Protein AF-A0A803NBK1-F1 (afdb_monomer_lite)

Organism: Chenopodium quinoa (NCBI:txid63459)

pLDDT: mean 71.9, std 19.62, range [30.56, 93.5]

InterPro domains:
  IPR001865 Small ribosomal subunit protein uS2 [PF00318] (142-258)
  IPR001865 Small ribosomal subunit protein uS2 [PR00395] (138-155)
  IPR001865 Small ribosomal subunit protein uS2 [PR00395] (209-226)
  IPR001865 Small ribosomal subunit protein uS2 [PR00395] (226-237)
  IPR001865 Small ribosomal subunit protein uS2 [PR00395] (247-259)
  IPR001865 Small ribosomal subunit protein uS2 [cd01425] (147-259)
  IPR005706 Small ribosomal subunit protein uS2, bacteria/mitochondria/plastid [MF_00291_B] (37-257)
  IPR005706 Small ribosomal subunit protein uS2, bacteria/mitochondria/plastid [TIGR01011] (142-258)
  IPR018130 Small ribosomal subunit protein uS2, conserved site [PS00963] (209-233)
  IPR023591 Small ribosomal subunit protein uS2, flavodoxin-like domain superfamily [SSF52313] (142-258)

Structure (mmCIF, N/CA/C/O backbone):
data_AF-A0A803NBK1-F1
#
_entry.id   AF-A0A803NBK1-F1
#
loop_
_atom_site.group_PDB
_atom_site.id
_atom_site.type_symbol
_atom_site.label_atom_id
_atom_site.label_alt_id
_atom_site.label_comp_id
_atom_site.label_asym_id
_atom_site.label_entity_id
_atom_site.label_seq_id
_atom_site.pdbx_PDB_ins_code
_atom_site.Cartn_x
_atom_site.Cartn_y
_atom_site.Cartn_z
_atom_site.occupancy
_atom_site.B_iso_or_equiv
_atom_site.auth_seq_id
_atom_site.auth_comp_id
_atom_site.auth_asym_id
_atom_site.auth_atom_id
_atom_site.pdbx_PDB_model_num
ATOM 1 N N . MET A 1 1 ? -61.890 46.059 17.667 1.00 69.38 1 MET A N 1
ATOM 2 C CA . MET A 1 1 ? -61.518 44.651 17.382 1.00 69.38 1 MET A CA 1
ATOM 3 C C . MET A 1 1 ? -61.482 44.339 15.887 1.00 69.38 1 MET A C 1
ATOM 5 O O . MET A 1 1 ? -60.445 43.886 15.434 1.00 69.38 1 MET A O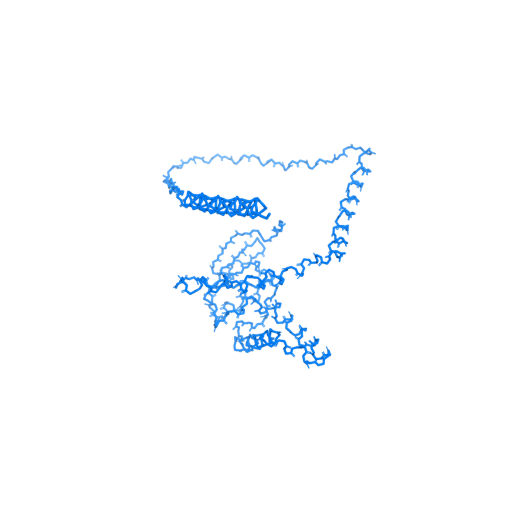 1
ATOM 9 N N . VAL A 1 2 ? -62.529 44.633 15.105 1.00 77.25 2 VAL A N 1
ATOM 10 C CA . VAL A 1 2 ? -62.600 44.296 13.661 1.00 77.25 2 VAL A CA 1
ATOM 11 C C . VAL A 1 2 ? -61.444 44.877 12.827 1.00 77.25 2 VAL A C 1
ATOM 13 O O . VAL A 1 2 ? -60.821 44.152 12.062 1.00 77.25 2 VAL A O 1
ATOM 16 N N . VAL A 1 3 ? -61.087 46.151 13.030 1.00 79.38 3 VAL A N 1
ATOM 17 C CA . VAL A 1 3 ? -59.988 46.811 12.291 1.00 79.38 3 VAL A CA 1
ATOM 18 C C . VAL A 1 3 ? -58.632 46.145 12.550 1.00 79.38 3 VAL A C 1
ATOM 20 O O . VAL A 1 3 ? -57.858 45.942 11.624 1.00 79.38 3 VAL A O 1
ATOM 23 N N . VAL A 1 4 ? -58.362 45.739 13.795 1.00 80.81 4 VAL A N 1
ATOM 24 C CA . VAL A 1 4 ? -57.102 45.072 14.170 1.00 80.81 4 VAL A CA 1
ATOM 25 C C . VAL A 1 4 ? -56.999 43.701 13.503 1.00 80.81 4 VAL A C 1
ATOM 27 O O . VAL A 1 4 ? -55.948 43.359 12.975 1.00 80.81 4 VAL A O 1
ATOM 30 N N . VAL A 1 5 ? -58.100 42.944 13.457 1.00 82.06 5 VAL A N 1
ATOM 31 C CA . VAL A 1 5 ? -58.143 41.639 12.777 1.00 82.06 5 VAL A CA 1
ATOM 32 C C . VAL A 1 5 ? -57.910 41.796 11.273 1.00 82.06 5 VAL A C 1
ATOM 34 O O . VAL A 1 5 ? -57.117 41.053 10.706 1.00 82.06 5 VAL A O 1
ATOM 37 N N . ILE A 1 6 ? -58.525 42.797 10.633 1.00 84.00 6 ILE A N 1
ATOM 38 C CA . ILE A 1 6 ? -58.326 43.072 9.200 1.00 84.00 6 ILE A CA 1
ATOM 39 C C . ILE A 1 6 ? -56.863 43.428 8.906 1.00 84.00 6 ILE A C 1
ATOM 41 O O . ILE A 1 6 ? -56.290 42.902 7.955 1.00 84.00 6 ILE A O 1
ATOM 45 N N . VAL A 1 7 ? -56.238 44.270 9.734 1.00 84.31 7 VAL A N 1
ATOM 46 C CA . VAL A 1 7 ? -54.828 44.658 9.565 1.00 84.31 7 VAL A CA 1
ATOM 47 C C . VAL A 1 7 ? -53.896 43.458 9.743 1.00 84.31 7 VAL A C 1
ATOM 49 O O . VAL A 1 7 ? -53.001 43.261 8.928 1.00 84.31 7 VAL A O 1
ATOM 52 N N . VAL A 1 8 ? -54.123 42.615 10.755 1.00 86.50 8 VAL A N 1
ATOM 53 C CA . VAL A 1 8 ? -53.306 41.411 10.988 1.00 86.50 8 VAL A CA 1
ATOM 54 C C . VAL A 1 8 ? -53.432 40.418 9.830 1.00 86.50 8 VAL A C 1
ATOM 56 O O . VAL A 1 8 ? -52.422 39.889 9.369 1.00 86.50 8 VAL A O 1
ATOM 59 N N . VAL A 1 9 ? -54.646 40.202 9.314 1.00 87.62 9 VAL A N 1
ATOM 60 C CA . VAL A 1 9 ? -54.874 39.330 8.151 1.00 87.62 9 VAL A CA 1
ATOM 61 C C . VAL A 1 9 ? -54.216 39.908 6.897 1.00 87.62 9 VAL A C 1
ATOM 63 O O . VAL A 1 9 ? -53.550 39.173 6.174 1.00 87.62 9 VAL A O 1
ATOM 66 N N . ALA A 1 10 ? -54.323 41.218 6.660 1.00 89.31 10 ALA A N 1
ATOM 67 C CA . ALA A 1 10 ? -53.676 41.870 5.523 1.00 89.31 10 ALA A CA 1
ATOM 68 C C . ALA A 1 10 ? -52.144 41.739 5.579 1.00 89.31 10 ALA A C 1
ATOM 70 O O . ALA A 1 10 ? -51.523 41.379 4.582 1.00 89.31 10 ALA A O 1
ATOM 71 N N . VAL A 1 11 ? -51.534 41.953 6.750 1.00 89.50 11 VAL A N 1
ATOM 72 C CA . VAL A 1 11 ? -50.085 41.775 6.946 1.00 89.50 11 VAL A CA 1
ATOM 73 C C . VAL A 1 11 ? -49.678 40.317 6.729 1.00 89.50 11 VAL A C 1
ATOM 75 O O . VAL A 1 11 ? -48.700 40.060 6.030 1.00 89.50 11 VAL A O 1
ATOM 78 N N . ALA A 1 12 ? -50.441 39.355 7.254 1.00 89.56 12 ALA A N 1
ATOM 79 C CA . ALA A 1 12 ? -50.164 37.934 7.054 1.00 89.56 12 ALA A CA 1
ATOM 80 C C . ALA A 1 12 ? -50.214 37.539 5.568 1.00 89.56 12 ALA A C 1
ATOM 82 O O . ALA A 1 12 ? -49.322 36.843 5.089 1.00 89.56 12 ALA A O 1
ATOM 83 N N . VAL A 1 13 ? -51.204 38.033 4.817 1.00 90.44 13 VAL A N 1
ATOM 84 C CA . VAL A 1 13 ? -51.312 37.789 3.370 1.00 90.44 13 VAL A CA 1
ATOM 85 C C . VAL A 1 13 ? -50.117 38.383 2.621 1.00 90.44 13 VAL A C 1
ATOM 87 O O . VAL A 1 13 ? -49.530 37.699 1.787 1.00 90.44 13 VAL A O 1
ATOM 90 N N . VAL A 1 14 ? -49.699 39.610 2.948 1.00 90.75 14 VAL A N 1
ATOM 91 C CA . VAL A 1 14 ? -48.525 40.247 2.323 1.00 90.75 14 VAL A CA 1
ATOM 92 C C . VAL A 1 14 ? -47.246 39.451 2.593 1.00 90.75 14 VAL A C 1
ATOM 94 O O . VAL A 1 14 ? -46.458 39.235 1.674 1.00 90.75 14 VAL A O 1
ATOM 97 N N . VAL A 1 15 ? -47.053 38.961 3.821 1.00 90.31 15 VAL A N 1
ATOM 98 C CA . VAL A 1 15 ? -45.889 38.136 4.181 1.00 90.31 15 VAL A CA 1
ATOM 99 C C . VAL A 1 15 ? -45.899 36.810 3.421 1.00 90.31 15 VAL A C 1
ATOM 101 O O . VAL A 1 15 ? -44.874 36.422 2.865 1.00 90.31 15 VAL A O 1
ATOM 104 N N . VAL A 1 16 ? -47.047 36.132 3.336 1.00 91.06 16 VAL A N 1
ATOM 105 C CA . VAL A 1 16 ? -47.169 34.869 2.590 1.00 91.06 16 VAL A CA 1
ATOM 106 C C . VAL A 1 16 ? -46.875 35.082 1.105 1.00 91.06 16 VAL A C 1
ATOM 108 O O . VAL A 1 16 ? -46.100 34.323 0.526 1.00 91.06 16 VAL A O 1
ATOM 111 N N . VAL A 1 17 ? -47.420 36.138 0.496 1.00 91.31 17 VAL A N 1
ATOM 112 C CA . VAL A 1 17 ? -47.148 36.475 -0.910 1.00 91.31 17 VAL A CA 1
ATOM 113 C C . VAL A 1 17 ? -45.662 36.773 -1.121 1.00 91.31 17 VAL A C 1
ATOM 115 O O . VAL A 1 17 ? -45.070 36.247 -2.060 1.00 91.31 17 VAL A O 1
ATOM 118 N N . ALA A 1 18 ? -45.029 37.542 -0.231 1.00 90.50 18 ALA A N 1
ATOM 119 C CA . ALA A 1 18 ? -43.599 37.833 -0.316 1.00 90.50 18 ALA A CA 1
ATOM 120 C C . ALA A 1 18 ? -42.742 36.559 -0.235 1.00 90.50 18 ALA A C 1
ATOM 122 O O . ALA A 1 18 ? -41.830 36.382 -1.040 1.00 90.50 18 ALA A O 1
ATOM 123 N N . VAL A 1 19 ? -43.061 35.637 0.680 1.00 90.44 19 VAL A N 1
ATOM 124 C CA . VAL A 1 19 ? -42.349 34.355 0.812 1.00 90.44 19 VAL A CA 1
ATOM 125 C C . VAL A 1 19 ? -42.507 33.506 -0.450 1.00 90.44 19 VAL A C 1
ATOM 127 O O . VAL A 1 19 ? -41.518 32.977 -0.952 1.00 90.44 19 VAL A O 1
ATOM 130 N N . VAL A 1 20 ? -43.718 33.412 -1.007 1.00 90.06 20 VAL A N 1
ATOM 131 C CA . VAL A 1 20 ? -43.971 32.655 -2.245 1.00 90.06 20 VAL A CA 1
ATOM 132 C C . VAL A 1 20 ? -43.186 33.240 -3.422 1.00 90.06 20 VAL A C 1
ATOM 134 O O . VAL A 1 20 ? -42.576 32.488 -4.182 1.00 90.06 20 VAL A O 1
ATOM 137 N N . VAL A 1 21 ? -43.137 34.570 -3.548 1.00 92.12 21 VAL A N 1
ATOM 138 C CA . VAL A 1 21 ? -42.356 35.247 -4.595 1.00 92.12 21 VAL A CA 1
ATOM 139 C C . VAL A 1 21 ? -40.860 34.978 -4.425 1.00 92.12 21 VAL A C 1
ATOM 141 O O . VAL A 1 21 ? -40.196 34.634 -5.399 1.00 92.12 21 VAL A O 1
ATOM 144 N N . VAL A 1 22 ? -40.324 35.064 -3.204 1.00 91.38 22 VAL A N 1
ATOM 145 C CA . VAL A 1 22 ? -38.903 34.780 -2.937 1.00 91.38 22 VAL A CA 1
ATOM 146 C C . VAL A 1 22 ? -38.557 33.332 -3.284 1.00 91.38 22 VAL A C 1
ATOM 148 O O . VAL A 1 22 ? -37.561 33.091 -3.963 1.00 91.38 22 VAL A O 1
ATOM 151 N N . VAL A 1 23 ? -39.392 32.368 -2.889 1.00 89.56 23 VAL A N 1
ATOM 152 C CA . VAL A 1 23 ? -39.180 30.948 -3.210 1.00 89.56 23 VAL A CA 1
ATOM 153 C C . VAL A 1 23 ? -39.217 30.712 -4.723 1.00 89.56 23 VAL A C 1
ATOM 155 O O . VAL A 1 23 ? -38.358 30.003 -5.248 1.00 89.56 23 VAL A O 1
ATOM 158 N N . ALA A 1 24 ? -40.153 31.342 -5.440 1.00 90.56 24 ALA A N 1
ATOM 159 C CA . ALA A 1 24 ? -40.235 31.244 -6.895 1.00 90.56 24 ALA A CA 1
ATOM 160 C C . ALA A 1 24 ? -38.993 31.833 -7.587 1.00 90.56 24 ALA A C 1
ATOM 162 O O . ALA A 1 24 ? -38.439 31.207 -8.489 1.00 90.56 24 ALA A O 1
ATOM 163 N N . VAL A 1 25 ? -38.508 32.995 -7.137 1.00 91.38 25 VAL A N 1
ATOM 164 C CA . VAL A 1 25 ? -37.291 33.624 -7.676 1.00 91.38 25 VAL A CA 1
ATOM 165 C C . VAL A 1 25 ? -36.065 32.744 -7.428 1.00 91.38 25 VAL A C 1
ATOM 167 O O . VAL A 1 25 ? -35.288 32.517 -8.352 1.00 91.38 25 VAL A O 1
ATOM 170 N N . VAL A 1 26 ? -35.911 32.190 -6.222 1.00 89.50 26 VAL A N 1
ATOM 171 C CA . VAL A 1 26 ? -34.803 31.275 -5.901 1.00 89.50 26 VAL A CA 1
ATOM 172 C C . VAL A 1 26 ? -34.856 30.025 -6.781 1.00 89.50 26 VAL A C 1
ATOM 174 O O . VAL A 1 26 ? -33.830 29.631 -7.332 1.00 89.50 26 VAL A O 1
ATOM 177 N N . ALA A 1 27 ? -36.037 29.434 -6.983 1.00 88.12 27 ALA A N 1
ATOM 178 C CA . ALA A 1 27 ? -36.199 28.277 -7.861 1.00 88.12 27 ALA A CA 1
ATOM 179 C C . ALA A 1 27 ? -35.802 28.593 -9.315 1.00 88.12 27 ALA A C 1
ATOM 181 O O . ALA A 1 27 ? -35.071 27.818 -9.931 1.00 88.12 27 ALA A O 1
ATOM 182 N N . ILE A 1 28 ? -36.212 29.752 -9.844 1.00 89.25 28 ILE A N 1
ATOM 183 C CA . ILE A 1 28 ? -35.839 30.197 -11.195 1.00 89.25 28 ILE A CA 1
ATOM 184 C C . ILE A 1 28 ? -34.321 30.386 -11.304 1.00 89.25 28 ILE A C 1
ATOM 186 O O . ILE A 1 28 ? -33.715 29.892 -12.252 1.00 89.25 28 ILE A O 1
ATOM 190 N N . VAL A 1 29 ? -33.689 31.042 -10.326 1.00 88.06 29 VAL A N 1
ATOM 191 C CA . VAL A 1 29 ? -32.231 31.253 -10.316 1.00 88.06 29 VAL A CA 1
ATOM 192 C C . VAL A 1 29 ? -31.483 29.918 -10.303 1.00 88.06 29 VAL A C 1
ATOM 194 O O . VAL A 1 29 ? -30.544 29.743 -11.076 1.00 88.06 29 VAL A O 1
ATOM 197 N N . VAL A 1 30 ? -31.921 28.950 -9.493 1.00 87.88 30 VAL A N 1
ATOM 198 C CA . VAL A 1 30 ? -31.308 27.612 -9.441 1.00 87.88 30 VAL A CA 1
ATOM 199 C C . VAL A 1 30 ? -31.418 26.895 -10.789 1.00 87.88 30 VAL A C 1
ATOM 201 O O . VAL A 1 30 ? -30.430 26.327 -11.253 1.00 87.88 30 VAL A O 1
ATOM 204 N N . VAL A 1 31 ? -32.579 26.957 -11.452 1.00 87.75 31 VAL A N 1
ATOM 205 C CA . VAL A 1 31 ? -32.783 26.348 -12.779 1.00 87.75 31 VAL A CA 1
ATOM 206 C C . VAL A 1 31 ? -31.899 27.008 -13.841 1.00 87.75 31 VAL A C 1
ATOM 208 O O . VAL A 1 31 ? -31.275 26.306 -14.636 1.00 87.75 31 VAL A O 1
ATOM 211 N N . VAL A 1 32 ? -31.792 28.340 -13.838 1.00 86.56 32 VAL A N 1
ATOM 212 C CA . VAL A 1 32 ? -30.952 29.084 -14.792 1.00 86.56 32 VAL A CA 1
ATOM 213 C C . VAL A 1 32 ? -29.467 28.768 -14.591 1.00 86.56 32 VAL A C 1
ATOM 215 O O . VAL A 1 32 ? -28.756 28.528 -15.566 1.00 86.56 32 VAL A O 1
ATOM 218 N N . VAL A 1 33 ? -28.998 28.705 -13.341 1.00 86.75 33 VAL A N 1
ATOM 219 C CA . VAL A 1 33 ? -27.605 28.348 -13.025 1.00 86.75 33 VAL A CA 1
ATOM 220 C C . VAL A 1 33 ? -27.310 26.903 -13.429 1.00 86.75 33 VAL A C 1
ATOM 222 O O . VAL A 1 33 ? -26.285 26.648 -14.058 1.00 86.75 33 VAL A O 1
ATOM 225 N N . ALA A 1 34 ? -28.217 25.964 -13.146 1.00 85.12 34 ALA A N 1
ATOM 226 C CA . ALA A 1 34 ? -28.065 24.572 -13.564 1.00 85.12 34 ALA A CA 1
ATOM 227 C C . ALA A 1 34 ? -27.984 24.441 -15.095 1.00 85.12 34 ALA A C 1
ATOM 229 O O . ALA A 1 34 ? -27.097 23.757 -15.605 1.00 85.12 34 ALA A O 1
ATOM 230 N N . ALA A 1 35 ? -28.846 25.146 -15.835 1.00 82.56 35 ALA A N 1
ATOM 231 C CA . ALA A 1 35 ? -28.812 25.159 -17.295 1.00 82.56 35 ALA A CA 1
ATOM 232 C C . ALA A 1 35 ? -27.497 25.746 -17.843 1.00 82.56 35 ALA A C 1
ATOM 234 O O . ALA A 1 35 ? -26.902 25.166 -18.751 1.00 82.56 35 ALA A O 1
ATOM 235 N N . ALA A 1 36 ? -26.996 26.844 -17.267 1.00 80.94 36 ALA A N 1
ATOM 236 C CA . ALA A 1 36 ? -25.726 27.450 -17.675 1.00 80.94 36 ALA A CA 1
ATOM 237 C C . ALA A 1 36 ? -24.525 26.516 -17.440 1.00 80.94 36 ALA A C 1
ATOM 239 O O . ALA A 1 36 ? -23.652 26.396 -18.303 1.00 80.94 36 ALA A O 1
ATOM 240 N N . VAL A 1 37 ? -24.500 25.803 -16.308 1.00 79.12 37 VAL A N 1
ATOM 241 C CA . VAL A 1 37 ? -23.455 24.810 -16.011 1.00 79.12 37 VAL A CA 1
ATOM 242 C C . VAL A 1 37 ? -23.487 23.673 -17.034 1.00 79.12 37 VAL A C 1
ATOM 244 O O . VAL A 1 37 ? -22.440 23.315 -17.570 1.00 79.12 37 VAL A O 1
ATOM 247 N N . VAL A 1 38 ? -24.673 23.160 -17.379 1.00 75.56 38 VAL A N 1
ATOM 248 C CA . VAL A 1 38 ? -24.824 22.099 -18.391 1.00 75.56 38 VAL A CA 1
ATOM 249 C C . VAL A 1 38 ? -24.323 22.559 -19.764 1.00 75.56 38 VAL A C 1
ATOM 251 O O . VAL A 1 38 ? -23.553 21.842 -20.397 1.00 75.56 38 VAL A O 1
ATOM 254 N N . VAL A 1 39 ? -24.685 23.768 -20.206 1.00 68.19 39 VAL A N 1
ATOM 255 C CA . VAL A 1 39 ? -24.218 24.327 -21.491 1.00 68.19 39 VAL A CA 1
ATOM 256 C C . VAL A 1 39 ? -22.692 24.465 -21.520 1.00 68.19 39 VAL A C 1
ATOM 258 O O . VAL A 1 39 ? -22.059 24.123 -22.519 1.00 68.19 39 VAL A O 1
ATOM 261 N N . THR A 1 40 ? -22.087 24.906 -20.416 1.00 54.28 40 THR A N 1
ATOM 262 C CA . THR A 1 40 ? -20.630 25.090 -20.323 1.00 54.28 40 THR A CA 1
ATOM 263 C C . THR A 1 40 ? -19.890 23.748 -20.365 1.00 54.28 40 THR A C 1
ATOM 265 O O . THR A 1 40 ? -18.895 23.614 -21.072 1.00 54.28 40 THR A O 1
ATOM 268 N N . VAL A 1 41 ? -20.402 22.725 -19.673 1.00 60.41 41 VAL A N 1
ATOM 269 C CA . VAL A 1 41 ? -19.820 21.371 -19.672 1.00 60.41 41 VAL A CA 1
ATOM 270 C C . VAL A 1 41 ? -19.928 20.709 -21.051 1.00 60.41 41 VAL A C 1
ATOM 272 O O . VAL A 1 41 ? -18.970 20.085 -21.503 1.00 60.41 41 VAL A O 1
ATOM 275 N N . VAL A 1 42 ? -21.052 20.886 -21.757 1.00 57.72 42 VAL A N 1
ATOM 276 C CA . VAL A 1 42 ? -21.230 20.354 -23.121 1.00 57.72 42 VAL A CA 1
ATOM 277 C C . VAL A 1 42 ? -20.289 21.042 -24.117 1.00 57.72 42 VAL A C 1
ATOM 279 O O . VAL A 1 42 ? -19.693 20.362 -24.949 1.00 57.72 42 VAL A O 1
ATOM 282 N N . ALA A 1 43 ? -20.084 22.359 -24.011 1.00 52.19 43 ALA A N 1
ATOM 283 C CA . ALA A 1 43 ? -19.163 23.088 -24.887 1.00 52.19 43 ALA A CA 1
ATOM 284 C C . ALA A 1 43 ? -17.694 22.654 -24.712 1.00 52.19 43 ALA A C 1
ATOM 286 O O . ALA A 1 43 ? -16.958 22.590 -25.693 1.00 52.19 43 ALA A O 1
ATOM 287 N N . VAL A 1 44 ? -17.272 22.300 -23.491 1.00 55.69 44 VAL A N 1
ATOM 288 C CA . VAL A 1 44 ? -15.919 21.769 -23.229 1.00 55.69 44 VAL A CA 1
ATOM 289 C C . VAL A 1 44 ? -15.717 20.389 -23.869 1.00 55.69 44 VAL A C 1
ATOM 291 O O . VAL A 1 44 ? -14.615 20.076 -24.315 1.00 55.69 44 VAL A O 1
ATOM 294 N N . PHE A 1 45 ? -16.772 19.575 -23.965 1.00 50.56 45 PHE A N 1
ATOM 295 C CA . PHE A 1 45 ? -16.687 18.219 -24.515 1.00 50.56 45 PHE A CA 1
ATOM 296 C C . PHE A 1 45 ? -16.685 18.166 -26.051 1.00 50.56 45 PHE A C 1
ATOM 298 O O . PHE A 1 45 ? -16.205 17.194 -26.629 1.00 50.56 45 PHE A O 1
ATOM 305 N N . VAL A 1 46 ? -17.177 19.210 -26.725 1.00 48.62 46 VAL A N 1
ATOM 306 C CA . VAL A 1 46 ? -17.178 19.314 -28.195 1.00 48.62 46 VAL A CA 1
ATOM 307 C C . VAL A 1 46 ? -16.011 20.197 -28.656 1.00 48.62 46 VAL A C 1
ATOM 309 O O . VAL A 1 46 ? -16.196 21.242 -29.274 1.00 48.62 46 VAL A O 1
ATOM 312 N N . SER A 1 47 ? -14.779 19.784 -28.350 1.00 50.75 47 SER A N 1
ATOM 313 C CA . SER A 1 47 ? -13.600 20.279 -29.077 1.00 50.75 47 SER A CA 1
ATOM 314 C C . SER A 1 47 ? -13.463 19.520 -30.405 1.00 50.75 47 SER A C 1
ATOM 316 O O . SER A 1 47 ? -13.591 18.294 -30.409 1.00 50.75 47 SER A O 1
ATOM 318 N N . PRO A 1 48 ? -13.234 20.201 -31.544 1.00 57.50 48 PRO A N 1
ATOM 319 C CA . PRO A 1 48 ? -13.131 19.536 -32.840 1.00 57.50 48 PRO A CA 1
ATOM 320 C C . PRO A 1 48 ? -11.890 18.628 -32.912 1.00 57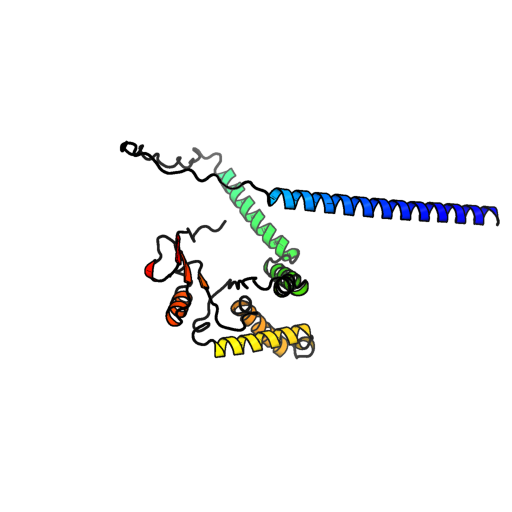.50 48 PRO A C 1
ATOM 322 O O . PRO A 1 48 ? -10.886 18.903 -32.250 1.00 57.50 48 PRO A O 1
ATOM 325 N N . PRO A 1 49 ? -11.932 17.547 -33.715 1.00 48.94 49 PRO A N 1
ATOM 326 C CA . PRO A 1 49 ? -10.835 16.592 -33.797 1.00 48.94 49 PRO A CA 1
ATOM 327 C C . PRO A 1 49 ? -9.572 17.251 -34.362 1.00 48.94 49 PRO A C 1
ATOM 329 O O . PRO A 1 49 ? -9.624 18.000 -35.340 1.00 48.94 49 PRO A O 1
ATOM 332 N N . ALA A 1 50 ? -8.431 16.943 -33.745 1.00 49.94 50 ALA A N 1
ATOM 333 C CA . ALA A 1 50 ? -7.119 17.380 -34.198 1.00 49.94 50 ALA A CA 1
ATOM 334 C C . ALA A 1 50 ? -6.875 16.952 -35.657 1.00 49.94 50 ALA A C 1
ATOM 336 O O . ALA A 1 50 ? -7.015 15.780 -36.012 1.00 49.94 50 ALA A O 1
ATOM 337 N N . VAL A 1 51 ? -6.502 17.913 -36.504 1.00 40.81 51 VAL A N 1
ATOM 338 C CA . VAL A 1 51 ? -6.111 17.668 -37.895 1.00 40.81 51 VAL A CA 1
ATOM 339 C C . VAL A 1 51 ? -4.753 16.966 -37.906 1.00 40.81 51 VAL A C 1
ATOM 341 O O . VAL A 1 51 ? -3.746 17.528 -37.481 1.00 40.81 51 VAL A O 1
ATOM 344 N N . ILE A 1 52 ? -4.738 15.733 -38.406 1.00 46.44 52 ILE A N 1
ATOM 345 C CA . ILE A 1 52 ? -3.536 14.938 -38.671 1.00 46.44 52 ILE A CA 1
ATOM 346 C C . ILE A 1 52 ? -2.836 15.533 -39.900 1.00 46.44 52 ILE A C 1
ATOM 348 O O . ILE A 1 52 ? -3.360 15.458 -41.012 1.00 46.44 52 ILE A O 1
ATOM 352 N N . SER A 1 53 ? -1.653 16.120 -39.722 1.00 40.00 53 SER A N 1
ATOM 353 C CA . SER A 1 53 ? -0.775 16.489 -40.835 1.00 40.00 53 SER A CA 1
ATOM 354 C C . SER A 1 53 ? 0.007 15.263 -41.328 1.00 40.00 53 SER A C 1
ATOM 356 O O . SER A 1 53 ? 0.648 14.548 -40.561 1.00 40.00 53 SER A O 1
ATOM 358 N N . GLN A 1 54 ? -0.090 15.001 -42.634 1.00 35.66 54 GLN A N 1
ATOM 359 C CA . GLN A 1 54 ? 0.628 13.943 -43.354 1.00 35.66 54 GLN A CA 1
ATOM 360 C C . GLN A 1 54 ? 2.142 14.229 -43.481 1.00 35.66 54 GLN A C 1
ATOM 362 O O . GLN A 1 54 ? 2.556 15.384 -43.355 1.00 35.66 54 GLN A O 1
ATOM 367 N N . PRO A 1 55 ? 2.974 13.199 -43.756 1.00 47.09 55 PRO A N 1
ATOM 368 C CA . PRO A 1 55 ? 4.423 13.343 -43.905 1.00 47.09 55 PRO A CA 1
ATOM 369 C C . PRO A 1 55 ? 4.798 13.963 -45.265 1.00 47.09 55 PRO A C 1
ATOM 371 O O . PRO A 1 55 ? 3.934 14.139 -46.113 1.00 47.09 55 PRO A O 1
ATOM 374 N N . HIS A 1 56 ? 6.101 14.225 -45.459 1.00 32.66 56 HIS A N 1
ATOM 375 C CA . HIS A 1 56 ? 6.831 14.781 -46.627 1.00 32.66 56 HIS A CA 1
ATOM 376 C C . HIS A 1 56 ? 7.330 16.217 -46.353 1.00 32.66 56 HIS A C 1
ATOM 378 O O . HIS A 1 56 ? 6.559 17.080 -45.968 1.00 32.66 56 HIS A O 1
ATOM 384 N N . LYS A 1 57 ? 8.612 16.575 -46.508 1.00 30.56 57 LYS A N 1
ATOM 385 C CA . LYS A 1 57 ? 9.658 16.163 -47.463 1.00 30.56 57 LYS A CA 1
ATOM 386 C C . LYS A 1 57 ? 11.040 16.434 -46.833 1.00 30.56 57 LYS A C 1
ATOM 388 O O . LYS A 1 57 ? 11.170 17.376 -46.060 1.00 30.56 57 LYS A O 1
ATOM 393 N N . ASN A 1 58 ? 12.061 15.654 -47.200 1.00 43.12 58 ASN A N 1
ATOM 394 C CA . ASN A 1 58 ? 13.460 15.876 -46.805 1.00 43.12 58 ASN A CA 1
ATOM 395 C C . ASN A 1 58 ? 13.906 17.321 -47.097 1.00 43.12 58 ASN A C 1
ATOM 397 O O . ASN A 1 58 ? 13.926 17.736 -48.257 1.00 43.12 58 ASN A O 1
ATOM 401 N N . ILE A 1 59 ? 14.291 18.053 -46.050 1.00 36.91 59 ILE A N 1
ATOM 402 C CA . ILE A 1 59 ? 14.974 19.347 -46.129 1.00 36.91 59 ILE A CA 1
ATOM 403 C C . ILE A 1 59 ? 16.412 19.118 -45.659 1.00 36.91 59 ILE A C 1
ATOM 405 O O . ILE A 1 59 ? 16.646 18.440 -44.660 1.00 36.91 59 ILE A O 1
ATOM 409 N N . ALA A 1 60 ? 17.361 19.633 -46.437 1.00 40.81 60 ALA A N 1
ATOM 410 C CA . ALA A 1 60 ? 18.793 19.501 -46.224 1.00 40.81 60 ALA A CA 1
ATOM 411 C C . ALA A 1 60 ? 19.224 19.911 -44.804 1.00 40.81 60 ALA A C 1
ATOM 413 O O . ALA A 1 60 ? 18.707 20.869 -44.229 1.00 40.81 60 ALA A O 1
ATOM 414 N N . VAL A 1 61 ? 20.201 19.174 -44.272 1.00 43.53 61 VAL A N 1
ATOM 415 C CA . VAL A 1 61 ? 20.857 19.417 -42.985 1.00 43.53 61 VAL A CA 1
ATOM 416 C C . VAL A 1 61 ? 21.526 20.793 -43.012 1.00 43.53 61 VAL A C 1
ATOM 418 O O . VAL A 1 61 ? 22.589 20.955 -43.606 1.00 43.53 61 VAL A O 1
ATOM 421 N N . ASN A 1 62 ? 20.909 21.772 -42.354 1.00 43.50 62 ASN A N 1
ATOM 422 C CA . ASN A 1 62 ? 21.594 22.983 -41.919 1.00 43.50 62 ASN A CA 1
ATOM 423 C C . ASN A 1 62 ? 22.118 22.749 -40.499 1.00 43.50 62 ASN A C 1
ATOM 425 O O . ASN A 1 62 ? 21.424 22.183 -39.654 1.00 43.50 62 ASN A O 1
ATOM 429 N N . SER A 1 63 ? 23.364 23.151 -40.268 1.00 48.28 63 SER A N 1
ATOM 430 C CA . SER A 1 63 ? 24.069 23.061 -38.991 1.00 48.28 63 SER A CA 1
ATOM 431 C C . SER A 1 63 ? 23.256 23.653 -37.827 1.00 48.28 63 SER A C 1
ATOM 433 O O . SER A 1 63 ? 22.523 24.627 -38.021 1.00 48.28 63 SER A O 1
ATOM 435 N N . PRO A 1 64 ? 23.378 23.089 -36.609 1.00 43.97 64 PRO A N 1
ATOM 436 C CA . PRO A 1 64 ? 22.634 23.568 -35.450 1.00 43.97 64 PRO A CA 1
ATOM 437 C C . PRO A 1 64 ? 23.014 25.023 -35.126 1.00 43.97 64 PRO A C 1
ATOM 439 O O . PRO A 1 64 ? 24.200 25.366 -35.190 1.00 43.97 64 PRO A O 1
ATOM 442 N N . PRO A 1 65 ? 22.049 25.892 -34.772 1.00 48.94 65 PRO A N 1
ATOM 443 C CA . PRO A 1 65 ? 22.371 27.232 -34.308 1.00 48.94 65 PRO A CA 1
ATOM 444 C C . PRO A 1 65 ? 23.163 27.157 -32.989 1.00 48.94 65 PRO A C 1
ATOM 446 O O . PRO A 1 65 ? 22.931 26.252 -32.181 1.00 48.94 65 PRO A O 1
ATOM 449 N N . PRO A 1 66 ? 24.109 28.083 -32.757 1.00 54.88 66 PRO A N 1
ATOM 450 C CA . PRO A 1 66 ? 24.959 28.063 -31.575 1.00 54.88 66 PRO A CA 1
ATOM 451 C C . PRO A 1 66 ? 24.138 28.197 -30.287 1.00 54.88 66 PRO A C 1
ATOM 453 O O . PRO A 1 66 ? 23.232 29.026 -30.186 1.00 54.88 66 PRO A O 1
ATOM 456 N N . VAL A 1 67 ? 24.498 27.374 -29.301 1.00 52.00 67 VAL A N 1
ATOM 457 C CA . VAL A 1 67 ? 23.941 27.362 -27.944 1.00 52.00 67 VAL A CA 1
ATOM 458 C C . VAL A 1 67 ? 24.128 28.741 -27.312 1.00 52.00 67 VAL A C 1
ATOM 460 O O . VAL A 1 67 ? 25.257 29.200 -27.139 1.00 52.00 67 VAL A O 1
ATOM 463 N N . GLN A 1 68 ? 23.028 29.407 -26.960 1.00 50.16 68 GLN A N 1
ATOM 464 C CA . GLN A 1 68 ? 23.096 30.593 -26.111 1.00 50.16 68 GLN A CA 1
ATOM 465 C C . GLN A 1 68 ? 23.303 30.151 -24.656 1.00 50.16 68 GLN A C 1
ATOM 467 O O . GLN A 1 68 ? 22.607 29.238 -24.202 1.00 50.16 68 GLN A O 1
ATOM 472 N N . PRO A 1 69 ? 24.236 30.766 -23.909 1.00 46.50 69 PRO A N 1
ATOM 473 C CA . PRO A 1 69 ? 24.346 30.514 -22.482 1.00 46.50 69 PRO A CA 1
ATOM 474 C C . PRO A 1 69 ? 23.073 30.995 -21.765 1.00 46.50 69 PRO A C 1
ATOM 476 O O . PRO A 1 69 ? 22.442 31.957 -22.215 1.00 46.50 69 PRO A O 1
ATOM 479 N N . PRO A 1 70 ? 22.687 30.346 -20.652 1.00 42.22 70 PRO A N 1
ATOM 480 C CA . PRO A 1 70 ? 21.547 30.779 -19.854 1.00 42.22 70 PRO A CA 1
ATOM 481 C C . PRO A 1 70 ? 21.725 32.247 -19.433 1.00 42.22 70 PRO A C 1
ATOM 483 O O . PRO A 1 70 ? 22.861 32.679 -19.203 1.00 42.22 70 PRO A O 1
ATOM 486 N N . PRO A 1 71 ? 20.633 33.028 -19.328 1.00 41.41 71 PRO A N 1
ATOM 487 C CA . PRO A 1 71 ? 20.718 34.421 -18.917 1.00 41.41 71 PRO A CA 1
ATOM 488 C C . PRO A 1 71 ? 21.456 34.511 -17.580 1.00 41.41 71 PRO A C 1
ATOM 490 O O . PRO A 1 71 ? 21.150 33.775 -16.638 1.00 41.41 71 PRO A O 1
ATOM 493 N N . ALA A 1 72 ? 22.458 35.390 -17.519 1.00 46.97 72 ALA A N 1
ATOM 494 C CA . ALA A 1 72 ? 23.243 35.609 -16.317 1.00 46.97 72 ALA A CA 1
ATOM 495 C C . ALA A 1 72 ? 22.300 35.910 -15.144 1.00 46.97 72 ALA A C 1
ATOM 497 O O . ALA A 1 72 ? 21.466 36.817 -15.223 1.00 46.97 72 ALA A O 1
ATOM 498 N N . LYS A 1 73 ? 22.435 35.144 -14.055 1.00 43.31 73 LYS A N 1
ATOM 499 C CA . LYS A 1 73 ? 21.850 35.517 -12.767 1.00 43.31 73 LYS A CA 1
ATOM 500 C C . LYS A 1 73 ? 22.315 36.935 -12.457 1.00 43.31 73 LYS A C 1
ATOM 502 O O . LYS A 1 73 ? 23.510 37.218 -12.470 1.00 43.31 73 LYS A O 1
ATOM 507 N N . PHE A 1 74 ? 21.356 37.821 -12.234 1.00 38.22 74 PHE A N 1
ATOM 508 C CA . PHE A 1 74 ? 21.625 39.202 -11.882 1.00 38.22 74 PHE A CA 1
ATOM 509 C C . PHE A 1 74 ? 22.260 39.215 -10.486 1.00 38.22 74 PHE A C 1
ATOM 511 O O . PHE A 1 74 ? 21.561 39.039 -9.491 1.00 38.22 74 PHE A O 1
ATOM 518 N N . GLU A 1 75 ? 23.581 39.368 -10.398 1.00 43.97 75 GLU A N 1
ATOM 519 C CA . GLU A 1 75 ? 24.228 39.719 -9.135 1.00 43.97 75 GLU A CA 1
ATOM 520 C C . GLU A 1 75 ? 24.003 41.219 -8.899 1.00 43.97 75 GLU A C 1
ATOM 522 O O . GLU A 1 75 ? 24.448 42.039 -9.711 1.00 43.97 75 GLU A O 1
ATOM 527 N N . PRO A 1 76 ? 23.271 41.622 -7.844 1.00 41.44 76 PRO A N 1
ATOM 528 C CA . PRO A 1 76 ? 23.060 43.031 -7.574 1.00 41.44 76 PRO A CA 1
ATOM 529 C C . PRO A 1 76 ? 24.391 43.662 -7.164 1.00 41.44 76 PRO A C 1
ATOM 531 O O . PRO A 1 76 ? 24.932 43.403 -6.091 1.00 41.44 76 PRO A O 1
ATOM 534 N N . ALA A 1 77 ? 24.909 44.521 -8.035 1.00 41.59 77 ALA A N 1
ATOM 535 C CA . ALA A 1 77 ? 26.044 45.370 -7.736 1.00 41.59 77 ALA A CA 1
ATOM 536 C C . ALA A 1 77 ? 25.722 46.313 -6.557 1.00 41.59 77 ALA A C 1
AT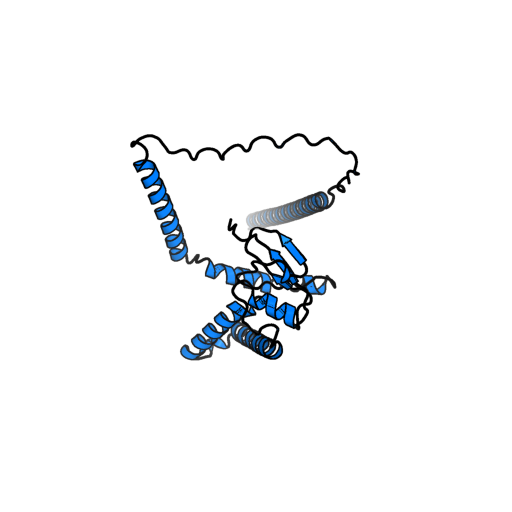OM 538 O O . ALA A 1 77 ? 24.825 47.152 -6.645 1.00 41.59 77 ALA A O 1
ATOM 539 N N . GLY A 1 78 ? 26.515 46.210 -5.487 1.00 44.97 78 GLY A N 1
ATOM 540 C CA . GLY A 1 78 ? 26.737 47.273 -4.504 1.00 44.97 78 GLY A CA 1
ATOM 541 C C . GLY A 1 78 ? 25.784 47.315 -3.304 1.00 44.97 78 GLY A C 1
ATOM 542 O O . GLY A 1 78 ? 24.652 47.777 -3.420 1.00 44.97 78 GLY A O 1
ATOM 543 N N . ASP A 1 79 ? 26.311 46.888 -2.150 1.00 55.56 79 ASP A N 1
ATOM 544 C CA . ASP A 1 79 ? 26.208 47.325 -0.733 1.00 55.56 79 ASP A CA 1
ATOM 545 C C . ASP A 1 79 ? 25.089 48.246 -0.185 1.00 55.56 79 ASP A C 1
ATOM 547 O O . ASP A 1 79 ? 25.111 48.598 0.991 1.00 55.56 79 ASP A O 1
ATOM 551 N N . ARG A 1 80 ? 24.056 48.621 -0.942 1.00 54.78 80 ARG A N 1
ATOM 552 C CA . ARG A 1 80 ? 22.921 49.430 -0.448 1.00 54.78 80 ARG A CA 1
ATOM 553 C C . ARG A 1 80 ? 21.606 48.664 -0.343 1.00 54.78 80 ARG A C 1
ATOM 555 O O . ARG A 1 80 ? 20.684 49.138 0.309 1.00 54.78 80 ARG A O 1
ATOM 562 N N . PHE A 1 81 ? 21.524 47.480 -0.949 1.00 45.31 81 PHE A N 1
ATOM 563 C CA . PHE A 1 81 ? 20.298 46.674 -1.001 1.00 45.31 81 PHE A CA 1
ATOM 564 C C . PHE A 1 81 ? 20.442 45.269 -0.396 1.00 45.31 81 PHE A C 1
ATOM 566 O O . PHE A 1 81 ? 19.449 44.555 -0.294 1.00 45.31 81 PHE A O 1
ATOM 573 N N . ALA A 1 82 ? 21.634 44.880 0.071 1.00 55.97 82 ALA A N 1
ATOM 574 C CA . ALA A 1 82 ? 21.845 43.609 0.773 1.00 55.97 82 ALA A CA 1
ATOM 575 C C . ALA A 1 82 ? 21.033 43.540 2.078 1.00 55.97 82 ALA A C 1
ATOM 577 O O . ALA A 1 82 ? 20.352 42.552 2.332 1.00 55.97 82 ALA A O 1
ATOM 578 N N . PHE A 1 83 ? 20.998 44.641 2.835 1.00 61.03 83 PHE A N 1
ATOM 579 C CA . PHE A 1 83 ? 20.150 44.783 4.022 1.00 61.03 83 PHE A CA 1
ATOM 580 C C . PHE A 1 83 ? 18.655 44.638 3.697 1.00 61.03 83 PHE A C 1
ATOM 582 O O . PHE A 1 83 ? 17.902 44.062 4.475 1.00 61.03 83 PHE A O 1
ATOM 589 N N . PHE A 1 84 ? 18.220 45.123 2.531 1.00 55.56 84 PHE A N 1
ATOM 590 C CA . PHE A 1 84 ? 16.828 45.021 2.095 1.00 55.56 84 PHE A CA 1
ATOM 591 C C . PHE A 1 84 ? 16.455 43.583 1.713 1.00 55.56 84 PHE A C 1
ATOM 593 O O . PHE A 1 84 ? 15.402 43.103 2.120 1.00 55.56 84 PHE A O 1
ATOM 600 N N . TRP A 1 85 ? 17.334 42.858 1.014 1.00 49.75 85 TRP A N 1
ATOM 601 C CA . TRP A 1 85 ? 17.117 41.440 0.706 1.00 49.75 85 TRP A CA 1
ATOM 602 C C . TRP A 1 85 ? 17.235 40.533 1.936 1.00 49.75 85 TRP A C 1
ATOM 604 O O . TRP A 1 85 ? 16.453 39.593 2.062 1.00 49.75 85 TRP A O 1
ATOM 614 N N . GLU A 1 86 ? 18.118 40.843 2.891 1.00 66.75 86 GLU A N 1
ATOM 615 C CA . GLU A 1 86 ? 18.168 40.155 4.188 1.00 66.75 86 GLU A CA 1
ATOM 616 C C . GLU A 1 86 ? 16.903 40.430 5.017 1.00 66.75 86 GLU A C 1
ATOM 618 O O . GLU A 1 86 ? 16.364 39.520 5.649 1.00 66.75 86 GLU A O 1
ATOM 623 N N . ALA A 1 87 ? 16.377 41.660 4.973 1.00 57.19 87 ALA A N 1
ATOM 624 C CA . ALA A 1 87 ? 15.114 42.021 5.609 1.00 57.19 87 ALA A CA 1
ATOM 625 C C . ALA A 1 87 ? 13.911 41.335 4.945 1.00 57.19 87 ALA A C 1
ATOM 627 O O . ALA A 1 87 ? 13.022 40.881 5.659 1.00 57.19 87 ALA A O 1
ATOM 628 N N . ILE A 1 88 ? 13.892 41.191 3.615 1.00 58.38 88 ILE A N 1
ATOM 629 C CA . ILE A 1 88 ? 12.856 40.430 2.899 1.00 58.38 88 ILE A CA 1
ATOM 630 C C . ILE A 1 88 ? 12.948 38.941 3.237 1.00 58.38 88 ILE A C 1
ATOM 632 O O . ILE A 1 88 ? 11.925 38.334 3.532 1.00 58.38 88 ILE A O 1
ATOM 636 N N . ALA A 1 89 ? 14.147 38.356 3.272 1.00 57.03 89 ALA A N 1
ATOM 637 C CA . ALA A 1 89 ? 14.330 36.954 3.640 1.00 57.03 89 ALA A CA 1
ATOM 638 C C . ALA A 1 89 ? 13.931 36.687 5.104 1.00 57.03 89 ALA A C 1
ATOM 640 O O . ALA A 1 89 ? 13.252 35.701 5.394 1.00 57.03 89 ALA A O 1
ATOM 641 N N . LYS A 1 90 ? 14.269 37.594 6.035 1.00 57.25 90 LYS A N 1
ATOM 642 C CA . LYS A 1 90 ? 13.780 37.541 7.424 1.00 57.25 90 LYS A CA 1
ATOM 643 C C . LYS A 1 90 ? 12.271 37.750 7.506 1.00 57.25 90 LYS A C 1
ATOM 645 O O . LYS A 1 90 ? 11.630 37.047 8.273 1.00 57.25 90 LYS A O 1
ATOM 650 N N . ALA A 1 91 ? 11.689 38.651 6.719 1.00 58.81 91 ALA A N 1
ATOM 651 C CA . ALA A 1 91 ? 10.246 38.876 6.698 1.00 58.81 91 ALA A CA 1
ATOM 652 C C . ALA A 1 91 ? 9.482 37.678 6.118 1.00 58.81 91 ALA A C 1
ATOM 654 O O . ALA A 1 91 ? 8.441 37.326 6.656 1.00 58.81 91 ALA A O 1
ATOM 655 N N . GLN A 1 92 ? 10.008 37.014 5.085 1.00 50.22 92 GLN A N 1
ATOM 656 C CA . GLN A 1 92 ? 9.421 35.795 4.524 1.00 50.22 92 GLN A CA 1
ATOM 657 C C . GLN A 1 92 ? 9.543 34.604 5.483 1.00 50.22 92 GLN A C 1
ATOM 659 O O . GLN A 1 92 ? 8.567 33.883 5.664 1.00 50.22 92 GLN A O 1
ATOM 664 N N . ASN A 1 93 ? 10.676 34.446 6.177 1.00 59.28 93 ASN A N 1
ATOM 665 C CA . ASN A 1 93 ? 10.825 33.419 7.215 1.00 59.28 93 ASN A CA 1
ATOM 666 C C . ASN A 1 93 ? 9.960 33.699 8.452 1.00 59.28 93 ASN A C 1
ATOM 668 O O . ASN A 1 93 ? 9.400 32.772 9.031 1.00 59.28 93 ASN A O 1
ATOM 672 N N . VAL A 1 94 ? 9.802 34.967 8.843 1.00 56.16 94 VAL A N 1
ATOM 673 C CA . VAL A 1 94 ? 8.879 35.350 9.917 1.00 56.16 94 VAL A CA 1
ATOM 674 C C . VAL A 1 94 ? 7.434 35.123 9.472 1.00 56.16 94 VAL A C 1
ATOM 676 O O . VAL A 1 94 ? 6.679 34.554 10.248 1.00 56.16 94 VAL A O 1
ATOM 679 N N . HIS A 1 95 ? 7.057 35.438 8.227 1.00 47.97 95 HIS A N 1
ATOM 680 C CA . HIS A 1 95 ? 5.726 35.128 7.693 1.00 47.97 95 HIS A CA 1
ATOM 681 C C . HIS A 1 95 ? 5.434 33.626 7.660 1.00 47.97 95 HIS A C 1
ATOM 683 O O . HIS A 1 95 ? 4.383 33.228 8.145 1.00 47.97 95 HIS A O 1
ATOM 689 N N . ALA A 1 96 ? 6.370 32.794 7.193 1.00 52.19 96 ALA A N 1
ATOM 690 C CA . ALA A 1 96 ? 6.211 31.339 7.202 1.00 52.19 96 ALA A CA 1
ATOM 691 C C . ALA A 1 96 ? 6.099 30.780 8.633 1.00 52.19 96 ALA A C 1
ATOM 693 O O . ALA A 1 96 ? 5.246 29.940 8.907 1.00 52.19 96 ALA A O 1
ATOM 694 N N . SER A 1 97 ? 6.895 31.304 9.576 1.00 60.00 97 SER A N 1
ATOM 695 C CA . SER A 1 97 ? 6.803 30.911 10.989 1.00 60.00 97 SER A CA 1
ATOM 696 C C . SER A 1 97 ? 5.508 31.384 11.659 1.00 60.00 97 SER A C 1
ATOM 698 O O . SER A 1 97 ? 4.975 30.696 12.524 1.00 60.00 97 SER A O 1
ATOM 700 N N . VAL A 1 98 ? 4.978 32.543 11.253 1.00 56.12 98 VAL A N 1
ATOM 701 C CA . VAL A 1 98 ? 3.709 33.089 11.745 1.00 56.12 98 VAL A CA 1
ATOM 702 C C . VAL A 1 98 ? 2.542 32.315 11.152 1.00 56.12 98 VAL A C 1
ATOM 704 O O . VAL A 1 98 ? 1.621 32.011 11.895 1.00 56.12 98 VAL A O 1
ATOM 707 N N . ASP A 1 99 ? 2.590 31.924 9.880 1.00 54.16 99 ASP A N 1
ATOM 708 C CA . ASP A 1 99 ? 1.578 31.060 9.268 1.00 54.16 99 ASP A CA 1
ATOM 709 C C . ASP A 1 99 ? 1.551 29.676 9.928 1.00 54.16 99 ASP A C 1
ATOM 711 O O . ASP A 1 99 ? 0.473 29.167 10.225 1.00 54.16 99 ASP 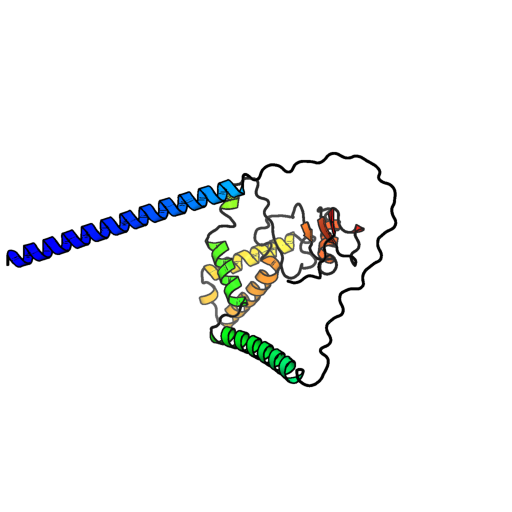A O 1
ATOM 715 N N . GLU A 1 100 ? 2.707 29.099 10.269 1.00 59.12 100 GLU A N 1
ATOM 716 C CA . GLU A 1 100 ? 2.782 27.835 11.012 1.00 59.12 100 GLU A CA 1
ATOM 717 C C . GLU A 1 100 ? 2.280 27.985 12.463 1.00 59.12 100 GLU A C 1
ATOM 719 O O . GLU A 1 100 ? 1.545 27.134 12.974 1.00 59.12 100 GLU A O 1
ATOM 724 N N . TYR A 1 101 ? 2.580 29.111 13.121 1.00 57.41 101 TYR A N 1
ATOM 725 C CA . TYR A 1 101 ? 2.103 29.408 14.475 1.00 57.41 101 TYR A CA 1
ATOM 726 C C . TYR A 1 101 ? 0.601 29.722 14.516 1.00 57.41 101 TYR A C 1
ATOM 728 O O . TYR A 1 101 ? -0.094 29.277 15.426 1.00 57.41 101 TYR A O 1
ATOM 736 N N . VAL A 1 102 ? 0.077 30.441 13.521 1.00 55.00 102 VAL A N 1
ATOM 737 C CA . VAL A 1 102 ? -1.349 30.753 13.347 1.00 55.00 102 VAL A CA 1
ATOM 738 C C . VAL A 1 102 ? -2.119 29.497 12.961 1.00 55.00 102 VAL A C 1
ATOM 740 O O . VAL A 1 102 ? -3.186 29.254 13.523 1.00 55.00 102 VAL A O 1
ATOM 743 N N . ALA A 1 103 ? -1.569 28.649 12.089 1.00 56.94 103 ALA A N 1
ATOM 744 C CA . ALA A 1 103 ? -2.145 27.348 11.782 1.00 56.94 103 ALA A CA 1
ATOM 745 C C . ALA A 1 103 ? -2.200 26.463 13.034 1.00 56.94 103 ALA A C 1
ATOM 747 O O . ALA A 1 103 ? -3.231 25.860 13.311 1.00 56.94 103 ALA A O 1
ATOM 748 N N . ASN A 1 104 ? -1.158 26.441 13.866 1.00 57.28 104 ASN A N 1
ATOM 749 C CA . ASN A 1 104 ? -1.181 25.674 15.111 1.00 57.28 104 ASN A CA 1
ATOM 750 C C . ASN A 1 104 ? -2.125 26.289 16.171 1.00 57.28 104 ASN A C 1
ATOM 752 O O . ASN A 1 104 ? -2.828 25.557 16.871 1.00 57.28 104 ASN A O 1
ATOM 756 N N . TRP A 1 105 ? -2.207 27.625 16.244 1.00 53.84 105 TRP A N 1
ATOM 757 C CA . TRP A 1 105 ? -3.086 28.375 17.154 1.00 53.84 105 TRP A CA 1
ATOM 758 C C . TRP A 1 105 ? -4.572 28.228 16.804 1.00 53.84 105 TRP A C 1
ATOM 760 O O . TRP A 1 105 ? -5.405 28.073 17.695 1.00 53.84 105 TRP A O 1
ATOM 770 N N . LEU A 1 106 ? -4.901 28.188 15.511 1.00 48.22 106 LEU A N 1
ATOM 771 C CA . LEU A 1 106 ? -6.242 27.902 14.994 1.00 48.22 106 LEU A CA 1
ATOM 772 C C . LEU A 1 106 ? -6.533 26.394 14.882 1.00 48.22 106 LEU A C 1
ATOM 774 O O . LEU A 1 106 ? -7.634 26.000 14.502 1.00 48.22 106 LEU A O 1
ATOM 778 N N . GLY A 1 107 ? -5.560 25.533 15.202 1.00 50.28 107 GLY A N 1
ATOM 779 C CA . GLY A 1 107 ? -5.679 24.082 15.060 1.00 50.28 107 GLY A CA 1
ATOM 780 C C . GLY A 1 107 ? -5.776 23.597 13.608 1.00 50.28 107 GLY A C 1
ATOM 781 O O . GLY A 1 107 ? -6.150 22.443 13.389 1.00 50.28 107 GLY A O 1
ATOM 782 N N . LEU A 1 108 ? -5.413 24.453 12.648 1.00 53.25 108 LEU A N 1
ATOM 783 C CA . LEU A 1 108 ? -5.396 24.232 11.206 1.00 53.25 108 LEU A CA 1
ATOM 784 C C . LEU A 1 108 ? -4.195 23.375 10.723 1.00 53.25 108 LEU A C 1
ATOM 786 O O . LEU A 1 108 ? -3.691 23.546 9.617 1.00 53.25 108 LEU A O 1
ATOM 790 N N . ASP A 1 109 ? -3.708 22.449 11.542 1.00 50.16 109 ASP A N 1
ATOM 791 C CA . ASP A 1 109 ? -2.627 21.529 11.175 1.00 50.16 109 ASP A CA 1
ATOM 792 C C . ASP A 1 109 ? -3.065 20.698 9.946 1.00 50.16 109 ASP A C 1
ATOM 794 O O . ASP A 1 109 ? -4.084 20.004 9.996 1.00 50.16 109 ASP A O 1
ATOM 798 N N . GLN A 1 110 ? -2.347 20.795 8.819 1.00 42.38 110 GLN A N 1
ATOM 799 C CA . GLN A 1 110 ? -2.716 20.195 7.519 1.00 42.38 110 GLN A CA 1
ATOM 800 C C . GLN A 1 110 ? -2.970 18.679 7.599 1.00 42.38 110 GLN A C 1
ATOM 802 O O . GLN A 1 110 ? -3.768 18.129 6.832 1.00 42.38 110 GLN A O 1
ATOM 807 N N . SER A 1 111 ? -2.376 18.002 8.584 1.00 49.19 111 SER A N 1
ATOM 808 C CA . SER A 1 111 ? -2.638 16.592 8.888 1.00 49.19 111 SER A CA 1
ATOM 809 C C . SER A 1 111 ? -4.080 16.326 9.362 1.00 49.19 111 SER A C 1
ATOM 811 O O . SER A 1 111 ? -4.631 15.245 9.127 1.00 49.19 111 SER A O 1
ATOM 813 N N . ARG A 1 112 ? -4.734 17.322 9.977 1.00 40.75 112 ARG A N 1
ATOM 814 C CA . ARG A 1 112 ? -6.097 17.244 10.522 1.00 40.75 112 ARG A CA 1
ATOM 815 C C . ARG A 1 112 ? -7.203 17.524 9.500 1.00 40.75 112 ARG A C 1
ATOM 817 O O . ARG A 1 112 ? -8.349 17.195 9.769 1.00 40.75 112 ARG A O 1
ATOM 824 N N . TYR A 1 113 ? -6.921 18.071 8.321 1.00 44.44 113 TYR A N 1
ATOM 825 C CA . TYR A 1 113 ? -7.966 18.216 7.288 1.00 44.44 113 TYR A CA 1
ATOM 826 C C . TYR A 1 113 ? -7.967 17.084 6.284 1.00 44.44 113 TYR A C 1
ATOM 828 O O . TYR A 1 113 ? -9.014 16.756 5.736 1.00 44.44 113 TYR A O 1
ATOM 836 N N . GLN A 1 114 ? -6.824 16.428 6.094 1.00 48.44 114 GLN A N 1
ATOM 837 C CA . GLN A 1 114 ? -6.732 15.283 5.196 1.00 48.44 114 GLN A CA 1
ATOM 838 C C . GLN A 1 114 ? -7.605 14.107 5.657 1.00 48.44 114 GLN A C 1
ATOM 840 O O . GLN A 1 114 ? -8.190 13.421 4.820 1.00 48.44 114 GLN A O 1
ATOM 845 N N . TRP A 1 115 ? -7.769 13.886 6.969 1.00 46.22 115 TRP A N 1
ATOM 846 C CA . TRP A 1 115 ? -8.713 12.870 7.451 1.00 46.22 115 TRP A CA 1
ATOM 847 C C . TRP A 1 115 ? -10.170 13.286 7.235 1.00 46.22 115 TRP A C 1
ATOM 849 O O . TRP A 1 115 ? -10.964 12.441 6.843 1.00 46.22 115 TRP A O 1
ATOM 859 N N . ALA A 1 116 ? -10.510 14.564 7.422 1.00 48.41 116 ALA A N 1
ATOM 860 C CA . ALA A 1 116 ? -11.869 15.066 7.229 1.00 48.41 116 ALA A CA 1
ATOM 861 C C . ALA A 1 116 ? -12.279 15.060 5.747 1.00 48.41 116 ALA A C 1
ATOM 863 O O . ALA A 1 116 ? -13.402 14.694 5.421 1.00 48.41 116 ALA A O 1
ATOM 864 N N . LEU A 1 117 ? -11.355 15.388 4.839 1.00 50.41 117 LEU A N 1
ATOM 865 C CA . LEU A 1 117 ? -11.542 15.272 3.391 1.00 50.41 117 LEU A CA 1
ATOM 866 C C . LEU A 1 117 ? -11.698 13.813 2.956 1.00 50.41 117 LEU A C 1
ATOM 868 O O . LEU A 1 117 ? -12.634 13.494 2.227 1.00 50.41 117 LEU A O 1
ATOM 872 N N . ASN A 1 118 ? -10.832 12.915 3.433 1.00 55.34 118 ASN A N 1
ATOM 873 C CA . ASN A 1 118 ? -10.951 11.490 3.125 1.00 55.34 118 ASN A CA 1
ATOM 874 C C . ASN A 1 118 ? -12.254 10.891 3.675 1.00 55.34 118 ASN A C 1
ATOM 876 O O . ASN A 1 118 ? -12.906 10.137 2.963 1.00 55.34 118 ASN A O 1
ATOM 880 N N . ASP A 1 119 ? -12.662 11.248 4.895 1.00 55.97 119 ASP A N 1
ATOM 881 C CA . ASP A 1 119 ? -13.926 10.806 5.499 1.00 55.97 119 ASP A CA 1
ATOM 882 C C . ASP A 1 119 ? -15.143 11.421 4.780 1.00 55.97 119 ASP A C 1
ATOM 884 O O . ASP A 1 119 ? -16.153 10.751 4.582 1.00 55.97 119 ASP A O 1
ATOM 888 N N . TYR A 1 120 ? -15.037 12.655 4.272 1.00 51.59 120 TYR A N 1
ATOM 889 C CA . TYR A 1 120 ? -16.058 13.294 3.435 1.00 51.59 120 TYR A CA 1
ATOM 890 C C . TYR A 1 120 ? -16.235 12.596 2.075 1.00 51.59 120 TYR A C 1
ATOM 892 O O . TYR A 1 120 ? -17.362 12.286 1.687 1.00 51.59 120 TYR A O 1
ATOM 900 N N . TYR A 1 121 ? -15.150 12.281 1.359 1.00 55.47 121 TYR A N 1
ATOM 901 C CA . TYR A 1 121 ? -15.234 11.549 0.087 1.00 55.47 121 TYR A CA 1
ATOM 902 C C . TYR A 1 121 ? -15.635 10.076 0.272 1.00 55.47 121 TYR A C 1
ATOM 904 O O . TYR A 1 121 ? -16.333 9.514 -0.574 1.00 55.47 121 TYR A O 1
ATOM 912 N N . GLU A 1 122 ? -15.245 9.459 1.391 1.00 56.81 122 GLU A N 1
ATOM 913 C CA . GLU A 1 122 ? -15.616 8.085 1.744 1.00 56.81 122 GLU A CA 1
ATOM 914 C C . GLU A 1 122 ? -17.081 7.988 2.225 1.00 56.81 122 GLU A C 1
ATOM 916 O O . GLU A 1 122 ? -17.756 7.013 1.902 1.00 56.81 122 GLU A O 1
ATOM 921 N N . SER A 1 123 ? -17.608 9.011 2.915 1.00 48.53 123 SER A N 1
ATOM 922 C CA . SER A 1 123 ? -19.006 9.078 3.388 1.00 48.53 123 SER A CA 1
ATOM 923 C C . SER A 1 123 ? -20.007 9.501 2.313 1.00 48.53 123 SER A C 1
ATOM 925 O O . SER A 1 123 ? -21.118 8.976 2.286 1.00 48.53 123 SER A O 1
ATOM 927 N N . LYS A 1 124 ? -19.625 10.381 1.375 1.00 44.72 124 LYS A N 1
ATOM 928 C CA . LYS A 1 124 ? -20.447 10.685 0.190 1.00 44.72 124 LYS A CA 1
ATOM 929 C C . LYS A 1 124 ? -20.474 9.558 -0.842 1.00 44.72 124 LYS A C 1
ATOM 931 O O . LYS A 1 124 ? -21.149 9.694 -1.859 1.00 44.72 124 LYS A O 1
ATOM 936 N N . GLY A 1 125 ? -19.739 8.469 -0.608 1.00 45.97 125 GLY A N 1
ATOM 937 C CA . GLY A 1 125 ? -19.710 7.314 -1.496 1.00 45.97 125 GLY A CA 1
ATOM 938 C C . GLY A 1 125 ? -19.212 7.642 -2.900 1.00 45.97 125 GLY A C 1
ATOM 939 O O . GLY A 1 125 ? -19.367 6.812 -3.773 1.00 45.97 125 GLY A O 1
ATOM 940 N N . MET A 1 126 ? -18.592 8.800 -3.147 1.00 45.31 126 MET A N 1
ATOM 941 C CA . MET A 1 126 ? -18.237 9.253 -4.501 1.00 45.31 126 MET A CA 1
ATOM 942 C C . MET A 1 126 ? -17.116 8.408 -5.146 1.00 45.31 126 MET A C 1
ATOM 944 O O . MET A 1 126 ? -16.867 8.517 -6.341 1.00 45.31 126 MET A O 1
ATOM 948 N N . LEU A 1 127 ? -16.478 7.533 -4.359 1.00 47.41 127 LEU A N 1
ATOM 949 C CA . LEU A 1 127 ? -15.572 6.471 -4.816 1.00 47.41 127 LEU A CA 1
ATOM 950 C C . LEU A 1 127 ? -16.261 5.100 -5.015 1.00 47.41 127 LEU A C 1
ATOM 952 O O . LEU A 1 127 ? -15.645 4.200 -5.569 1.00 47.41 127 LEU A O 1
ATOM 956 N N . LEU A 1 128 ? -17.504 4.911 -4.551 1.00 41.25 128 LEU A N 1
ATOM 957 C CA . LEU A 1 128 ? -18.244 3.636 -4.579 1.00 41.25 128 LEU A CA 1
ATOM 958 C C . LEU A 1 128 ? -19.547 3.694 -5.405 1.00 41.25 128 LEU A C 1
ATOM 960 O O . LEU A 1 128 ? -19.917 2.691 -6.003 1.00 41.25 128 LEU A O 1
ATOM 964 N N . THR A 1 129 ? -20.241 4.834 -5.500 1.00 33.12 129 THR A N 1
ATOM 965 C CA . THR A 1 129 ? -21.457 4.992 -6.327 1.00 33.12 129 THR A CA 1
ATOM 966 C C . THR A 1 129 ? -21.159 5.194 -7.808 1.00 33.12 129 THR A C 1
ATOM 968 O O . THR A 1 129 ? -22.010 4.916 -8.646 1.00 33.12 129 THR A O 1
ATOM 971 N N . THR A 1 130 ? -19.942 5.607 -8.158 1.00 38.78 130 THR A N 1
ATOM 972 C CA . THR A 1 130 ? -19.433 5.517 -9.533 1.00 38.78 130 THR A CA 1
ATOM 973 C C . THR A 1 130 ? -19.132 4.070 -9.931 1.00 38.78 130 THR A C 1
ATOM 975 O O . THR A 1 130 ? -19.281 3.736 -11.100 1.00 38.78 130 THR A O 1
ATOM 978 N N . ALA A 1 131 ? -18.805 3.188 -8.978 1.00 41.22 131 ALA A N 1
ATOM 979 C CA . ALA A 1 131 ? -18.475 1.787 -9.252 1.00 41.22 131 ALA A CA 1
ATOM 980 C C . ALA A 1 131 ? -19.697 0.910 -9.586 1.00 41.22 131 ALA A C 1
ATOM 982 O O . ALA A 1 131 ? -19.556 -0.081 -10.291 1.00 41.22 131 ALA A O 1
ATOM 983 N N . SER A 1 132 ? -20.902 1.265 -9.125 1.00 40.34 132 SER A N 1
ATOM 984 C CA . SER A 1 132 ? -22.125 0.501 -9.426 1.00 40.34 132 SER A CA 1
ATOM 985 C C . SER A 1 132 ? -22.858 0.953 -10.694 1.00 40.34 132 SER A C 1
ATOM 987 O O . SER A 1 132 ? -23.711 0.221 -11.182 1.00 40.34 132 SER A O 1
ATOM 989 N N . SER A 1 133 ? -22.551 2.140 -11.231 1.00 38.59 133 SER A N 1
ATOM 990 C CA . SER A 1 133 ? -23.185 2.670 -12.452 1.00 38.59 133 SER A CA 1
ATOM 991 C C . SER A 1 133 ? -22.282 2.612 -13.689 1.00 38.59 133 SER A C 1
ATOM 993 O O . SER A 1 133 ? -22.719 2.973 -14.781 1.00 38.59 133 SER A O 1
ATOM 995 N N . LEU A 1 134 ? -21.029 2.189 -13.531 1.00 40.44 134 LEU A N 1
ATOM 996 C CA . LEU A 1 134 ? -20.054 2.067 -14.607 1.00 40.44 134 LEU A CA 1
ATOM 997 C C . LEU A 1 134 ? -19.401 0.692 -14.485 1.00 40.44 134 LEU A C 1
ATOM 999 O O . LEU A 1 134 ? -18.383 0.545 -13.812 1.00 40.44 134 LEU A O 1
ATOM 1003 N N . GLU A 1 135 ? -19.973 -0.309 -15.157 1.00 37.03 135 GLU A N 1
ATOM 1004 C CA . GLU A 1 135 ? -19.446 -1.683 -15.275 1.00 37.03 135 GLU A CA 1
ATOM 1005 C C . GLU A 1 135 ? -18.108 -1.767 -16.056 1.00 37.03 135 GLU A C 1
ATOM 1007 O O . GLU A 1 135 ? -17.809 -2.748 -16.727 1.00 37.03 135 GLU A O 1
ATOM 1012 N N . GLY A 1 136 ? -17.274 -0.730 -15.978 1.00 44.62 136 GLY A N 1
ATOM 1013 C CA . GLY A 1 136 ? -15.979 -0.641 -16.647 1.00 44.62 136 GLY A CA 1
ATOM 1014 C C . GLY A 1 136 ? -15.014 0.374 -16.031 1.00 44.62 136 GLY A C 1
ATOM 1015 O O . GLY A 1 136 ? -14.025 0.723 -16.671 1.00 44.62 136 GLY A O 1
ATOM 1016 N N . LEU A 1 137 ? -15.271 0.891 -14.820 1.00 45.25 137 LEU A N 1
ATOM 1017 C CA . LEU A 1 137 ? -14.317 1.784 -14.161 1.00 45.25 137 LEU A CA 1
ATOM 1018 C C . LEU A 1 137 ? -13.153 0.990 -13.565 1.00 45.25 137 LEU A C 1
ATOM 1020 O O . LEU A 1 137 ? -13.309 0.281 -12.572 1.00 45.25 137 LEU A O 1
ATOM 1024 N N . ALA A 1 138 ? -11.971 1.168 -14.152 1.00 53.22 138 ALA A N 1
ATOM 1025 C CA . ALA A 1 138 ? -10.711 0.756 -13.554 1.00 53.22 138 ALA A CA 1
ATOM 1026 C C . ALA A 1 138 ? -10.585 1.367 -12.148 1.00 53.22 138 ALA A C 1
ATOM 1028 O O . ALA A 1 138 ? -10.565 2.590 -11.980 1.00 53.22 138 ALA A O 1
ATOM 1029 N N . VAL A 1 139 ? -10.521 0.515 -11.125 1.00 58.59 139 VAL A N 1
ATOM 1030 C CA . VAL A 1 139 ? -10.302 0.958 -9.747 1.00 58.59 139 VAL A CA 1
ATOM 1031 C C . VAL A 1 139 ? -8.815 1.241 -9.579 1.00 58.59 139 VAL A C 1
ATOM 1033 O O . VAL A 1 139 ? -8.014 0.332 -9.385 1.00 58.59 139 VAL A O 1
ATOM 1036 N N . ILE A 1 140 ? -8.442 2.517 -9.662 1.00 67.00 140 ILE A N 1
ATOM 1037 C CA . ILE A 1 140 ? -7.058 2.945 -9.451 1.00 67.00 140 ILE A CA 1
ATOM 1038 C C . ILE A 1 140 ? -6.804 3.057 -7.949 1.00 67.00 140 ILE A C 1
ATOM 1040 O O . ILE A 1 140 ? -7.478 3.808 -7.240 1.00 67.00 140 ILE A O 1
ATOM 1044 N N . MET A 1 141 ? -5.810 2.316 -7.467 1.00 73.50 141 MET A N 1
ATOM 1045 C CA . MET A 1 141 ? -5.372 2.360 -6.074 1.00 73.50 141 MET A CA 1
ATOM 1046 C C . MET A 1 141 ? -4.037 3.073 -5.980 1.00 73.50 141 MET A C 1
ATOM 1048 O O . MET A 1 141 ? -3.105 2.759 -6.711 1.00 73.50 141 MET A O 1
ATOM 1052 N N . LEU A 1 142 ? -3.962 4.051 -5.081 1.00 72.25 142 LEU A N 1
ATOM 1053 C CA . LEU A 1 142 ? -2.798 4.914 -4.944 1.00 72.25 142 LEU A CA 1
ATOM 1054 C C . LEU A 1 142 ? -2.178 4.739 -3.561 1.00 72.25 142 LEU A C 1
ATOM 1056 O O . LEU A 1 142 ? -2.835 4.938 -2.534 1.00 72.25 142 LEU A O 1
ATOM 1060 N N . ILE A 1 143 ? -0.898 4.382 -3.544 1.00 77.25 143 ILE A N 1
ATOM 1061 C CA . ILE A 1 143 ? -0.091 4.209 -2.337 1.00 77.25 143 ILE A CA 1
ATOM 1062 C C . ILE A 1 143 ? 0.828 5.427 -2.237 1.00 77.25 143 ILE A C 1
ATOM 1064 O O . ILE A 1 143 ? 1.524 5.751 -3.186 1.00 77.25 143 ILE A O 1
ATOM 1068 N N . LYS A 1 144 ? 0.771 6.152 -1.111 1.00 60.88 144 LYS A N 1
ATOM 1069 C CA . LYS A 1 144 ? 1.438 7.464 -0.964 1.00 60.88 144 LYS A CA 1
ATOM 1070 C C . LYS A 1 144 ? 2.762 7.452 -0.213 1.00 60.88 144 LYS A C 1
ATOM 1072 O O . LYS A 1 144 ? 3.446 8.462 -0.230 1.00 60.88 144 LYS A O 1
ATOM 1077 N N . LYS A 1 145 ? 3.025 6.426 0.596 1.00 67.56 145 LYS A N 1
ATOM 1078 C CA . LYS A 1 145 ? 4.138 6.476 1.553 1.00 67.56 145 LYS A CA 1
ATOM 1079 C C . LYS A 1 145 ? 5.252 5.520 1.207 1.00 67.56 145 LYS A C 1
ATOM 1081 O O . LYS A 1 145 ? 6.340 5.965 0.903 1.00 67.56 145 LYS A O 1
ATOM 1086 N N . MET A 1 146 ? 5.007 4.233 1.416 1.00 72.75 146 MET A N 1
ATOM 1087 C CA . MET A 1 146 ? 6.054 3.239 1.277 1.00 72.75 146 MET A CA 1
ATOM 1088 C C . MET A 1 146 ? 5.418 1.885 1.044 1.00 72.75 146 MET A C 1
ATOM 1090 O O . MET A 1 146 ? 4.547 1.457 1.817 1.00 72.75 146 MET A O 1
ATOM 1094 N N . TRP A 1 147 ? 5.863 1.223 -0.010 1.00 82.44 147 TRP A N 1
ATOM 1095 C CA . TRP A 1 147 ? 5.567 -0.173 -0.240 1.00 82.44 147 TRP A CA 1
ATOM 1096 C C . TRP A 1 147 ? 6.238 -1.041 0.829 1.00 82.44 147 TRP A C 1
ATOM 1098 O O . TRP A 1 147 ? 7.430 -0.907 1.110 1.00 82.44 147 TRP A O 1
ATOM 1108 N N . LEU A 1 148 ? 5.480 -1.939 1.464 1.00 84.25 148 LEU A N 1
ATOM 1109 C CA . LEU A 1 148 ? 6.096 -2.945 2.327 1.00 84.25 148 LEU A CA 1
ATOM 1110 C C . LEU A 1 148 ? 6.570 -4.102 1.457 1.00 84.25 148 LEU A C 1
ATOM 1112 O O . LEU A 1 148 ? 5.772 -4.711 0.751 1.00 84.25 148 LEU A O 1
ATOM 1116 N N . GLY A 1 149 ? 7.841 -4.471 1.589 1.00 85.50 149 GLY A N 1
ATOM 1117 C CA . GLY A 1 149 ? 8.334 -5.709 0.997 1.00 85.50 149 GLY A CA 1
ATOM 1118 C C . GLY A 1 149 ? 7.439 -6.890 1.391 1.00 85.50 149 GLY A C 1
ATOM 1119 O O . GLY A 1 149 ? 7.140 -7.101 2.571 1.00 85.50 149 GLY A O 1
ATOM 1120 N N . GLY A 1 150 ? 6.986 -7.638 0.396 1.00 87.06 150 GLY A N 1
ATOM 1121 C CA . GLY A 1 150 ? 6.091 -8.772 0.535 1.00 87.06 150 GLY A CA 1
ATOM 1122 C C . GLY A 1 150 ? 4.615 -8.479 0.288 1.00 87.06 150 GLY A C 1
ATOM 1123 O O . GLY A 1 150 ? 3.809 -9.386 0.499 1.00 87.06 150 GLY A O 1
ATOM 1124 N N . MET A 1 151 ? 4.229 -7.264 -0.126 1.00 87.31 151 MET A N 1
ATOM 1125 C CA . MET A 1 151 ? 2.810 -6.948 -0.332 1.00 87.31 151 MET A CA 1
ATOM 1126 C C . MET A 1 151 ? 2.179 -7.807 -1.431 1.00 87.31 151 MET A C 1
ATOM 1128 O O . MET A 1 151 ? 1.086 -8.333 -1.201 1.00 87.31 151 MET A O 1
ATOM 1132 N N . LEU A 1 152 ? 2.867 -7.996 -2.564 1.00 88.75 152 LEU A N 1
ATOM 1133 C CA . LEU A 1 152 ? 2.388 -8.869 -3.643 1.00 88.75 152 LEU A CA 1
ATOM 1134 C C . LEU A 1 152 ? 2.812 -10.324 -3.407 1.00 88.75 152 LEU A C 1
ATOM 1136 O O . LEU A 1 152 ? 1.982 -11.224 -3.501 1.00 88.75 152 LEU A O 1
ATOM 1140 N N . THR A 1 153 ? 4.072 -10.572 -3.020 1.00 89.12 153 THR A N 1
ATOM 1141 C CA . THR A 1 153 ? 4.625 -11.946 -2.864 1.00 89.12 153 THR A CA 1
ATOM 1142 C C . THR A 1 153 ? 4.004 -12.743 -1.741 1.00 89.12 153 THR A C 1
ATOM 1144 O O . THR A 1 153 ? 3.913 -13.965 -1.840 1.00 89.12 153 THR A O 1
ATOM 1147 N N . ASN A 1 154 ? 3.488 -12.068 -0.720 1.00 91.19 154 ASN A N 1
ATOM 1148 C CA . ASN A 1 154 ? 2.741 -12.689 0.356 1.00 91.19 154 ASN A CA 1
ATOM 1149 C C . ASN A 1 154 ? 1.331 -12.094 0.461 1.00 91.19 154 ASN A C 1
ATOM 1151 O O . ASN A 1 154 ? 0.905 -11.640 1.530 1.00 91.19 154 ASN A O 1
ATOM 1155 N N . TRP A 1 155 ? 0.599 -12.119 -0.658 1.00 90.38 155 TRP A N 1
ATOM 1156 C CA . TRP A 1 155 ? -0.755 -11.570 -0.746 1.00 90.38 155 TRP A CA 1
ATOM 1157 C C . TRP A 1 155 ? -1.685 -12.085 0.357 1.00 90.38 155 TRP A C 1
ATOM 1159 O O . TRP A 1 155 ? -2.361 -11.290 0.994 1.00 90.38 155 TRP A O 1
ATOM 1169 N N . PHE A 1 156 ? -1.652 -13.382 0.671 1.00 91.56 156 PHE A N 1
ATOM 1170 C CA . PHE A 1 156 ? -2.487 -13.967 1.727 1.00 91.56 156 PHE A CA 1
ATOM 1171 C C . PHE A 1 156 ? -2.290 -13.290 3.100 1.00 91.56 156 PHE A C 1
ATOM 1173 O O . PHE A 1 156 ? -3.242 -13.023 3.843 1.00 91.56 156 PHE A O 1
ATOM 1180 N N . THR A 1 157 ? -1.043 -12.951 3.446 1.00 92.06 157 THR A N 1
ATOM 1181 C CA . THR A 1 157 ? -0.754 -12.224 4.690 1.00 92.06 157 THR A CA 1
ATOM 1182 C C . THR A 1 157 ? -1.203 -10.767 4.594 1.00 92.06 157 THR A C 1
ATOM 1184 O O . THR A 1 157 ? -1.739 -10.226 5.567 1.00 92.06 157 THR A O 1
ATOM 1187 N N . THR A 1 158 ? -1.004 -10.127 3.441 1.00 91.12 158 THR A N 1
ATOM 1188 C CA . THR A 1 158 ? -1.464 -8.756 3.175 1.00 91.12 158 THR A CA 1
ATOM 1189 C C . THR A 1 158 ? -2.985 -8.652 3.283 1.00 91.12 158 THR A C 1
ATOM 1191 O O . THR A 1 158 ? -3.487 -7.785 3.997 1.00 91.12 158 THR A O 1
ATOM 1194 N N . GLU A 1 159 ? -3.714 -9.589 2.687 1.00 91.44 159 GLU A N 1
ATOM 1195 C CA . GLU A 1 159 ? -5.170 -9.715 2.740 1.00 91.44 159 GLU A CA 1
ATOM 1196 C C . GLU A 1 159 ? -5.659 -9.885 4.183 1.00 91.44 159 GLU A C 1
ATOM 1198 O O . GLU A 1 159 ? -6.528 -9.145 4.647 1.00 91.44 159 GLU A O 1
ATOM 1203 N N . THR A 1 160 ? -5.026 -10.768 4.961 1.00 92.81 160 THR A N 1
ATOM 1204 C CA . THR A 1 160 ? -5.350 -10.936 6.388 1.00 92.81 160 THR A CA 1
ATOM 1205 C C . THR A 1 160 ? -5.167 -9.627 7.172 1.00 92.81 160 THR A C 1
ATOM 1207 O O . THR A 1 160 ? -5.982 -9.271 8.032 1.00 92.81 160 THR A O 1
ATOM 1210 N N . ARG A 1 161 ? -4.106 -8.862 6.878 1.00 91.94 161 ARG A N 1
ATOM 1211 C CA . ARG A 1 161 ? -3.874 -7.543 7.493 1.00 91.94 161 ARG A CA 1
ATOM 1212 C C . ARG A 1 161 ? -4.909 -6.513 7.040 1.00 91.94 161 ARG A C 1
ATOM 1214 O O . ARG A 1 161 ? -5.310 -5.679 7.855 1.00 91.94 161 ARG A O 1
ATOM 1221 N N . LEU A 1 162 ? -5.361 -6.588 5.791 1.00 91.62 162 LEU A N 1
ATOM 1222 C CA . LEU A 1 162 ? -6.402 -5.730 5.230 1.00 91.62 162 LEU A CA 1
ATOM 1223 C C . LEU A 1 162 ? -7.756 -5.977 5.904 1.00 91.62 162 LEU A C 1
ATOM 1225 O O . LEU A 1 162 ? -8.423 -5.024 6.313 1.00 91.62 162 LEU A O 1
ATOM 1229 N N . HIS A 1 163 ? -8.119 -7.245 6.112 1.00 91.31 163 HIS A N 1
ATOM 1230 C CA . HIS A 1 163 ? -9.306 -7.626 6.876 1.00 91.31 163 HIS A CA 1
ATOM 1231 C C . HIS A 1 163 ? -9.259 -7.064 8.293 1.00 91.31 163 HIS A C 1
ATOM 1233 O O . HIS A 1 163 ? -10.165 -6.336 8.698 1.00 91.31 163 HIS A O 1
ATOM 1239 N N . LYS A 1 164 ? -8.146 -7.280 9.004 1.00 92.56 164 LYS A N 1
ATOM 1240 C CA . LYS A 1 164 ? -7.951 -6.730 10.350 1.00 92.56 164 LYS A CA 1
ATOM 1241 C C . LYS A 1 164 ? -8.075 -5.207 10.382 1.00 92.56 164 LYS A C 1
ATOM 1243 O O . LYS A 1 164 ? -8.657 -4.646 11.308 1.00 92.56 164 LYS A O 1
ATOM 1248 N N . PHE A 1 165 ? -7.520 -4.522 9.387 1.00 92.19 165 PHE A N 1
ATOM 1249 C CA . PHE A 1 165 ? -7.640 -3.074 9.262 1.00 92.19 165 PHE A CA 1
ATOM 1250 C C . PHE A 1 165 ? -9.099 -2.632 9.078 1.00 92.19 165 PHE A C 1
ATOM 1252 O O . PHE A 1 165 ? -9.541 -1.685 9.736 1.00 92.19 165 PHE A O 1
ATOM 1259 N N . ARG A 1 166 ? -9.862 -3.341 8.241 1.00 89.88 166 ARG A N 1
ATOM 1260 C CA . ARG A 1 166 ? -11.286 -3.073 8.016 1.00 89.88 166 ARG A CA 1
ATOM 1261 C C . ARG A 1 166 ? -12.104 -3.279 9.289 1.00 89.88 166 ARG A C 1
ATOM 1263 O O . ARG A 1 166 ? -12.911 -2.415 9.627 1.00 89.88 166 ARG A O 1
ATOM 1270 N N . ASP A 1 167 ? -11.835 -4.349 10.028 1.00 91.19 167 ASP A N 1
ATOM 1271 C CA . ASP A 1 167 ? -12.513 -4.659 11.288 1.00 91.19 167 ASP A CA 1
ATOM 1272 C C . ASP A 1 167 ? -12.241 -3.586 12.349 1.00 91.19 167 ASP A C 1
ATOM 1274 O O . ASP A 1 167 ? -13.176 -3.023 12.917 1.00 91.19 167 ASP A O 1
ATOM 1278 N N . LEU A 1 168 ? -10.973 -3.204 12.547 1.00 91.56 168 LEU A N 1
ATOM 1279 C CA . LEU A 1 168 ? -10.598 -2.140 13.486 1.00 91.56 168 LEU A CA 1
ATOM 1280 C C . LEU A 1 168 ? -11.245 -0.794 13.129 1.00 91.56 168 LEU A C 1
ATOM 1282 O O . LEU A 1 168 ? -11.669 -0.048 14.016 1.00 91.56 168 LEU A O 1
ATOM 1286 N N . ARG A 1 169 ? -11.362 -0.482 11.834 1.00 88.94 169 ARG A N 1
ATOM 1287 C CA . ARG A 1 169 ? -12.056 0.721 11.364 1.00 88.94 169 ARG A CA 1
ATOM 1288 C C . ARG A 1 169 ? -13.560 0.652 11.650 1.00 88.94 169 ARG A C 1
ATOM 1290 O O . ARG A 1 169 ? -14.139 1.652 12.077 1.00 88.94 169 ARG A O 1
ATOM 1297 N N . MET A 1 170 ? -14.195 -0.506 11.455 1.00 88.69 170 MET A N 1
ATOM 1298 C CA . MET A 1 170 ? -15.606 -0.701 11.811 1.00 88.69 170 MET A CA 1
ATOM 1299 C C . MET A 1 170 ? -15.832 -0.556 13.318 1.00 88.69 170 MET A C 1
ATOM 1301 O O . MET A 1 170 ? -16.759 0.136 13.732 1.00 88.69 170 MET A O 1
ATOM 1305 N N . GLU A 1 171 ? -14.954 -1.119 14.148 1.00 88.38 171 GLU A N 1
ATOM 1306 C CA . GLU A 1 171 ? -15.024 -0.982 15.607 1.00 88.38 171 GLU A CA 1
ATOM 1307 C C . GLU A 1 171 ? -14.844 0.463 16.082 1.00 88.38 171 GLU A C 1
ATOM 1309 O O . GLU A 1 171 ? -15.522 0.900 17.021 1.00 88.38 171 GLU A O 1
ATOM 1314 N N . GLN A 1 172 ? -13.959 1.221 15.426 1.00 87.44 172 GLN A N 1
ATOM 1315 C CA . GLN A 1 172 ? -13.809 2.652 15.670 1.00 87.44 172 GLN A CA 1
ATOM 1316 C C . GLN A 1 172 ? -15.111 3.401 15.361 1.00 87.44 172 GLN A C 1
ATOM 1318 O O . GLN A 1 172 ? -15.554 4.194 16.192 1.00 87.44 172 GLN A O 1
ATOM 1323 N N . ARG A 1 173 ? -15.739 3.130 14.208 1.00 84.75 173 ARG A N 1
ATOM 1324 C CA . ARG A 1 173 ? -17.015 3.752 13.804 1.00 84.75 173 ARG A CA 1
ATOM 1325 C C . ARG A 1 173 ? -18.169 3.375 14.727 1.00 84.75 173 ARG A C 1
ATOM 1327 O O . ARG A 1 173 ? -18.976 4.228 15.072 1.00 84.75 173 ARG A O 1
ATOM 1334 N N . ALA A 1 174 ? -18.206 2.128 15.189 1.00 86.88 174 ALA A N 1
ATOM 1335 C CA . ALA A 1 174 ? -19.193 1.645 16.151 1.00 86.88 174 ALA A CA 1
ATOM 1336 C C . ALA A 1 174 ? -18.992 2.208 17.576 1.00 86.88 174 ALA A C 1
ATOM 1338 O O . ALA A 1 174 ? -19.762 1.890 18.482 1.00 86.88 174 ALA A O 1
ATOM 1339 N N . GLY A 1 175 ? -17.946 3.010 17.815 1.00 86.12 175 GLY A N 1
ATOM 1340 C CA . GLY A 1 175 ? -17.668 3.609 19.122 1.00 86.12 175 GLY A CA 1
ATOM 1341 C C . GLY A 1 175 ? -17.148 2.616 20.167 1.00 86.12 175 GLY A C 1
ATOM 1342 O O . GLY A 1 175 ? -17.100 2.943 21.355 1.00 86.12 175 GLY A O 1
ATOM 1343 N N . ARG A 1 176 ? -16.711 1.413 19.759 1.00 84.81 176 ARG A N 1
ATOM 1344 C CA . ARG A 1 176 ? -16.192 0.380 20.677 1.00 84.81 176 ARG A CA 1
ATOM 1345 C C . ARG A 1 176 ? -14.955 0.864 21.437 1.00 84.81 176 ARG A C 1
ATOM 1347 O O . ARG A 1 176 ? -14.793 0.548 22.613 1.00 84.81 176 ARG A O 1
ATOM 1354 N N . LEU A 1 177 ? -14.142 1.712 20.801 1.00 81.25 177 LEU A N 1
ATOM 1355 C CA . LEU A 1 177 ? -12.944 2.320 21.394 1.00 81.25 177 LEU A CA 1
ATOM 1356 C C . LEU A 1 177 ? -13.226 3.192 22.623 1.00 81.25 177 LEU A C 1
ATOM 1358 O O . LEU A 1 177 ? -12.335 3.370 23.447 1.00 81.25 177 LEU A O 1
ATOM 1362 N N . VAL A 1 178 ? -14.440 3.732 22.755 1.00 84.12 178 VAL A N 1
ATOM 1363 C CA . VAL A 1 178 ? -14.829 4.573 23.900 1.00 84.12 178 VAL A CA 1
ATOM 1364 C C . VAL A 1 178 ? -15.093 3.725 25.148 1.00 84.12 178 VAL A C 1
ATOM 1366 O O . VAL A 1 178 ? -14.939 4.206 26.265 1.00 84.12 178 VAL A O 1
ATOM 1369 N N . ARG A 1 179 ? -15.456 2.449 24.965 1.00 88.12 179 ARG A N 1
ATOM 1370 C CA . ARG A 1 179 ? -15.753 1.508 26.057 1.00 88.12 179 ARG A CA 1
ATOM 1371 C C . ARG A 1 179 ? -14.503 0.825 26.618 1.00 88.12 179 ARG A C 1
ATOM 1373 O O . ARG A 1 179 ? -14.578 0.194 27.666 1.00 88.12 179 ARG A O 1
ATOM 1380 N N . LEU A 1 180 ? -13.376 0.923 25.915 1.00 88.00 180 LEU A N 1
ATOM 1381 C CA . LEU A 1 180 ? -12.099 0.344 26.322 1.00 88.00 180 LEU A CA 1
ATOM 1382 C C . LEU A 1 180 ? -11.359 1.270 27.301 1.00 88.00 180 LEU A C 1
ATOM 1384 O O . LEU A 1 180 ? -11.510 2.494 27.239 1.00 88.00 180 LEU A O 1
ATOM 1388 N N . PRO A 1 181 ? -10.511 0.721 28.186 1.00 92.88 181 PRO A N 1
ATOM 1389 C CA . PRO A 1 181 ? -9.657 1.539 29.036 1.00 92.88 181 PRO A CA 1
ATOM 1390 C C . PRO A 1 181 ? -8.693 2.378 28.182 1.00 92.88 181 PRO A C 1
ATOM 1392 O O . PRO A 1 181 ? -8.245 1.957 27.114 1.00 92.88 181 PRO A O 1
ATOM 1395 N N . LYS A 1 182 ? -8.337 3.578 28.668 1.00 90.69 182 LYS A N 1
ATOM 1396 C CA . LYS A 1 182 ? -7.544 4.573 27.911 1.00 90.69 182 LYS A CA 1
ATOM 1397 C C . LYS A 1 182 ? -6.238 4.009 27.338 1.00 90.69 182 LYS A C 1
ATOM 1399 O O . LYS A 1 182 ? -5.843 4.396 26.241 1.00 90.69 182 LYS A O 1
ATOM 1404 N N . ARG A 1 183 ? -5.584 3.097 28.069 1.00 92.69 183 ARG A N 1
ATOM 1405 C CA . ARG A 1 183 ? -4.357 2.420 27.627 1.00 92.69 183 ARG A CA 1
ATOM 1406 C C . ARG A 1 183 ? -4.609 1.584 26.372 1.00 92.69 183 ARG A C 1
ATOM 1408 O O . ARG A 1 183 ? -3.926 1.782 25.371 1.00 92.69 183 ARG A O 1
ATOM 1415 N N . ASP A 1 184 ? -5.609 0.713 26.408 1.00 91.75 184 ASP A N 1
ATOM 1416 C CA . ASP A 1 184 ? -5.910 -0.209 25.309 1.00 91.75 184 ASP A CA 1
ATOM 1417 C C . ASP A 1 184 ? -6.466 0.549 24.102 1.00 91.75 184 ASP A C 1
ATOM 1419 O O . ASP A 1 184 ? -6.044 0.320 22.970 1.00 91.75 184 ASP A O 1
ATOM 1423 N N . ALA A 1 185 ? -7.318 1.549 24.344 1.00 91.25 185 ALA A N 1
ATOM 1424 C CA . ALA A 1 185 ? -7.804 2.442 23.297 1.00 91.25 185 ALA A CA 1
ATOM 1425 C C . ALA A 1 185 ? -6.654 3.169 22.572 1.00 91.25 185 ALA A C 1
ATOM 1427 O O . ALA A 1 185 ? -6.697 3.333 21.352 1.00 91.25 185 ALA A O 1
ATOM 1428 N N . ALA A 1 186 ? -5.604 3.587 23.290 1.00 90.50 186 ALA A N 1
ATOM 1429 C CA . ALA A 1 186 ? -4.431 4.212 22.681 1.00 90.50 186 ALA A CA 1
ATOM 1430 C C . ALA A 1 186 ? -3.613 3.226 21.829 1.00 90.50 186 ALA A C 1
ATOM 1432 O O . ALA A 1 186 ? -3.147 3.602 20.752 1.00 90.50 186 ALA A O 1
ATOM 1433 N N . VAL A 1 187 ? -3.467 1.971 22.269 1.00 93.50 187 VAL A N 1
ATOM 1434 C CA . VAL A 1 187 ? -2.787 0.917 21.493 1.00 93.50 187 VAL A CA 1
ATOM 1435 C C . VAL A 1 187 ? -3.526 0.654 20.185 1.00 93.50 187 VAL A C 1
ATOM 1437 O O . VAL A 1 187 ? -2.911 0.692 19.119 1.00 93.50 187 VAL A O 1
ATOM 1440 N N . VAL A 1 188 ? -4.849 0.480 20.246 1.00 92.00 188 VAL A N 1
ATOM 1441 C CA . VAL A 1 188 ? -5.663 0.229 19.049 1.00 92.00 188 VAL A CA 1
ATOM 1442 C C . VAL A 1 188 ? -5.616 1.417 18.087 1.00 92.00 188 VAL A C 1
ATOM 1444 O O . VAL A 1 188 ? -5.436 1.225 16.888 1.00 92.00 188 VAL A O 1
ATOM 1447 N N . LYS A 1 189 ? -5.683 2.657 18.591 1.00 90.88 189 LYS A N 1
ATOM 1448 C CA . LYS A 1 189 ? -5.544 3.861 17.750 1.00 90.88 189 LYS A CA 1
ATOM 1449 C C . LYS A 1 189 ? -4.187 3.940 17.049 1.00 90.88 189 LYS A C 1
ATOM 1451 O O . LYS A 1 189 ? -4.137 4.278 15.869 1.00 90.88 189 LYS A O 1
ATOM 1456 N N . ARG A 1 190 ? -3.091 3.621 17.747 1.00 92.06 190 ARG A N 1
ATOM 1457 C CA . ARG A 1 190 ? -1.746 3.575 17.142 1.00 92.06 190 ARG A CA 1
ATOM 1458 C C . ARG A 1 190 ? -1.668 2.510 16.056 1.00 92.06 190 ARG A C 1
ATOM 1460 O O . ARG A 1 190 ? -1.170 2.791 14.971 1.00 92.06 190 ARG A O 1
ATOM 1467 N N . GLN A 1 191 ? -2.203 1.322 16.329 1.00 92.38 191 GLN A N 1
ATOM 1468 C CA . GLN A 1 191 ? -2.245 0.237 15.357 1.00 92.38 191 GLN A CA 1
ATOM 1469 C C . GLN A 1 191 ? -3.063 0.612 14.117 1.00 92.38 191 GLN A C 1
ATOM 1471 O O . GLN A 1 191 ? -2.624 0.359 12.998 1.00 92.38 191 GLN A O 1
ATOM 1476 N N . LEU A 1 192 ? -4.220 1.247 14.302 1.00 91.69 192 LEU A N 1
ATOM 1477 C CA . LEU A 1 192 ? -5.060 1.698 13.199 1.00 91.69 192 LEU A CA 1
ATOM 1478 C C . LEU A 1 192 ? -4.361 2.775 12.370 1.00 91.69 192 LEU A C 1
ATOM 1480 O O . LEU A 1 192 ? -4.336 2.660 11.152 1.00 91.69 192 LEU A O 1
ATOM 1484 N N . SER A 1 193 ? -3.740 3.772 13.007 1.00 90.38 193 SER A N 1
ATOM 1485 C CA . SER A 1 193 ? -2.961 4.809 12.312 1.00 90.38 193 SER A CA 1
ATOM 1486 C C . SER A 1 193 ? -1.807 4.215 11.496 1.00 90.38 193 SER A C 1
ATOM 1488 O O . SER A 1 193 ? -1.590 4.591 10.341 1.00 90.38 193 SER A O 1
ATOM 1490 N N . HIS A 1 194 ? -1.110 3.223 12.058 1.00 90.12 194 HIS A N 1
ATOM 1491 C CA . HIS A 1 194 ? -0.061 2.495 11.354 1.00 90.12 194 HIS A CA 1
ATOM 1492 C C . HIS A 1 194 ? -0.623 1.767 10.125 1.00 90.12 194 HIS A C 1
ATOM 1494 O O . HIS A 1 194 ? -0.164 2.006 9.014 1.00 90.12 194 HIS A O 1
ATOM 1500 N N . LEU A 1 195 ? -1.676 0.958 10.282 1.00 89.88 195 LEU A N 1
ATOM 1501 C CA . LEU A 1 195 ? -2.296 0.239 9.162 1.00 89.88 195 LEU A CA 1
ATOM 1502 C C . LEU A 1 195 ? -2.882 1.188 8.107 1.00 89.88 195 LEU A C 1
ATOM 1504 O O . LEU A 1 195 ? -2.712 0.949 6.920 1.00 89.88 195 LEU A O 1
ATOM 1508 N N . GLN A 1 196 ? -3.503 2.294 8.518 1.00 88.94 196 GLN A N 1
ATOM 1509 C CA . GLN A 1 196 ? -4.033 3.329 7.625 1.00 88.94 196 GLN A CA 1
ATOM 1510 C C . GLN A 1 196 ? -2.934 3.948 6.758 1.00 88.94 196 GLN A C 1
ATOM 1512 O O . GLN A 1 196 ? -3.171 4.250 5.592 1.00 88.94 196 GLN A O 1
ATOM 1517 N N . THR A 1 197 ? -1.746 4.145 7.330 1.00 84.94 197 THR A N 1
ATOM 1518 C CA . THR A 1 197 ? -0.614 4.762 6.639 1.00 84.94 197 THR A CA 1
ATOM 1519 C C . THR A 1 197 ? -0.115 3.902 5.475 1.00 84.94 197 THR A C 1
ATOM 1521 O O . THR A 1 197 ? 0.217 4.451 4.429 1.00 84.94 197 THR A O 1
ATOM 1524 N N . TYR A 1 198 ? -0.095 2.577 5.642 1.00 86.12 198 TYR A N 1
ATOM 1525 C CA . TYR A 1 198 ? 0.462 1.655 4.646 1.00 86.12 198 TYR A CA 1
ATOM 1526 C C . TYR A 1 198 ? -0.598 0.989 3.764 1.00 86.12 198 TYR A C 1
ATOM 1528 O O . TYR A 1 198 ? -0.440 0.909 2.554 1.00 86.12 198 TYR A O 1
ATOM 1536 N N . LEU A 1 199 ? -1.704 0.532 4.355 1.00 87.44 199 LEU A N 1
ATOM 1537 C CA . LEU A 1 199 ? -2.759 -0.221 3.665 1.00 87.44 199 LEU A CA 1
ATOM 1538 C C . LEU A 1 199 ? -3.937 0.663 3.233 1.00 87.44 199 LEU A C 1
ATOM 1540 O O . LEU A 1 199 ? -4.879 0.183 2.607 1.00 87.44 199 LEU A O 1
ATOM 1544 N N . GLY A 1 200 ? -3.918 1.958 3.565 1.00 84.50 200 GLY A N 1
ATOM 1545 C CA . GLY A 1 200 ? -5.019 2.871 3.256 1.00 84.50 200 GLY A CA 1
ATOM 1546 C C . GLY A 1 200 ? -5.292 3.019 1.757 1.00 84.50 200 GLY A C 1
ATOM 1547 O O . GLY A 1 200 ? -6.451 3.193 1.379 1.00 84.50 200 GLY A O 1
ATOM 1548 N N . GLY A 1 201 ? -4.248 2.915 0.928 1.00 82.69 201 GLY A N 1
ATOM 1549 C CA . GLY A 1 201 ? -4.341 2.977 -0.534 1.00 82.69 201 GLY A CA 1
ATOM 1550 C C . GLY A 1 201 ? -4.973 1.735 -1.159 1.00 82.69 201 GLY A C 1
ATOM 1551 O O . GLY A 1 201 ? -5.739 1.855 -2.107 1.00 82.69 201 GLY A O 1
ATOM 1552 N N . ILE A 1 202 ? -4.733 0.563 -0.564 1.00 84.81 202 ILE A N 1
ATOM 1553 C CA . ILE A 1 202 ? -5.180 -0.746 -1.066 1.00 84.81 202 ILE A CA 1
ATOM 1554 C C . ILE A 1 202 ? -6.410 -1.291 -0.329 1.00 84.81 202 ILE A C 1
ATOM 1556 O O . ILE A 1 202 ? -6.753 -2.463 -0.440 1.00 84.81 202 ILE A O 1
ATOM 1560 N N . LYS A 1 203 ? -7.115 -0.447 0.436 1.00 81.38 203 LYS A N 1
ATOM 1561 C CA . LYS A 1 203 ? -8.272 -0.838 1.272 1.00 81.38 203 LYS A CA 1
ATOM 1562 C C . LYS A 1 203 ? -9.413 -1.532 0.519 1.00 81.38 203 LYS A C 1
ATOM 1564 O O . LYS A 1 203 ? -10.228 -2.197 1.153 1.00 81.38 203 LYS A O 1
ATOM 1569 N N . TYR A 1 204 ? -9.503 -1.315 -0.790 1.00 79.19 204 TYR A N 1
ATOM 1570 C CA . TYR A 1 204 ? -10.558 -1.854 -1.645 1.00 79.19 204 TYR A CA 1
ATOM 1571 C C . TYR A 1 204 ? -10.071 -2.994 -2.542 1.00 79.19 204 TYR A C 1
ATOM 1573 O O . TYR A 1 204 ? -10.858 -3.495 -3.338 1.00 79.19 204 TYR A O 1
ATOM 1581 N N . MET A 1 205 ? -8.802 -3.406 -2.436 1.00 80.38 205 MET A N 1
ATOM 1582 C CA . MET A 1 205 ? -8.289 -4.531 -3.217 1.00 80.38 205 MET A CA 1
ATOM 1583 C C . MET A 1 205 ? -8.902 -5.829 -2.713 1.00 80.38 205 MET A C 1
ATOM 1585 O O . MET A 1 205 ? -8.815 -6.158 -1.532 1.00 80.38 205 MET A O 1
ATOM 1589 N N . THR A 1 206 ? -9.507 -6.565 -3.636 1.00 81.50 206 THR A N 1
ATOM 1590 C CA . THR A 1 206 ? -10.012 -7.923 -3.413 1.00 81.50 206 THR A CA 1
ATOM 1591 C C . THR A 1 206 ? -9.046 -8.987 -3.927 1.00 81.50 206 THR A C 1
ATOM 1593 O O . THR A 1 206 ? -9.214 -10.158 -3.617 1.00 81.50 206 THR A O 1
ATOM 1596 N N . GLY A 1 207 ? -8.042 -8.598 -4.713 1.00 85.81 207 GLY A N 1
ATOM 1597 C CA . GLY A 1 207 ? -7.069 -9.500 -5.314 1.00 85.81 207 GLY A CA 1
ATOM 1598 C C . GLY A 1 207 ? -5.830 -8.756 -5.802 1.00 85.81 207 GLY A C 1
ATOM 1599 O O . GLY A 1 207 ? -5.644 -7.574 -5.498 1.00 85.81 207 GLY A O 1
ATOM 1600 N N . LEU A 1 208 ? -4.992 -9.470 -6.553 1.00 87.44 208 LEU A N 1
ATOM 1601 C CA . LEU A 1 208 ? -3.798 -8.908 -7.180 1.00 87.44 208 LEU A CA 1
ATOM 1602 C C . LEU A 1 208 ? -4.180 -7.881 -8.262 1.00 87.44 208 LEU A C 1
ATOM 1604 O O . LEU A 1 208 ? -5.230 -8.025 -8.888 1.00 87.44 208 LEU A O 1
ATOM 1608 N N . PRO A 1 209 ? -3.356 -6.843 -8.473 1.00 88.25 209 PRO A N 1
ATOM 1609 C CA . PRO A 1 209 ? -3.599 -5.849 -9.507 1.00 88.25 209 PRO A CA 1
ATOM 1610 C C . PRO A 1 209 ? -3.255 -6.404 -10.894 1.00 88.25 209 PRO A C 1
ATOM 1612 O O . PRO A 1 209 ? -2.277 -7.135 -11.045 1.00 88.25 209 PRO A O 1
ATOM 1615 N N . ASP A 1 210 ? -4.020 -6.001 -11.909 1.00 87.25 210 ASP A N 1
ATOM 1616 C CA . ASP A 1 210 ? -3.751 -6.375 -13.305 1.00 87.25 210 ASP A CA 1
ATOM 1617 C C . ASP A 1 210 ? -2.600 -5.565 -13.916 1.00 87.25 210 ASP A C 1
ATOM 1619 O O . ASP A 1 210 ? -1.862 -6.068 -14.756 1.00 87.25 210 ASP A O 1
ATOM 1623 N N . ILE A 1 211 ? -2.455 -4.300 -13.510 1.00 88.69 211 ILE A N 1
ATOM 1624 C CA . ILE A 1 211 ? -1.411 -3.374 -13.963 1.00 88.69 211 ILE A CA 1
ATOM 1625 C C . ILE A 1 211 ? -0.940 -2.565 -12.757 1.00 88.69 211 ILE A C 1
ATOM 1627 O O . ILE A 1 211 ? -1.758 -2.113 -11.950 1.00 88.69 211 ILE A O 1
ATOM 1631 N N . VAL A 1 212 ? 0.369 -2.340 -12.657 1.00 89.69 212 VAL A N 1
ATOM 1632 C CA . VAL A 1 212 ? 0.962 -1.471 -11.633 1.00 89.69 212 VAL A CA 1
ATOM 1633 C C . VAL A 1 212 ? 1.614 -0.267 -12.298 1.00 89.69 212 VAL A C 1
ATOM 1635 O O . VAL A 1 212 ? 2.373 -0.407 -13.255 1.00 89.69 212 VAL A O 1
ATOM 1638 N N . ILE A 1 213 ? 1.314 0.923 -11.779 1.00 89.94 213 ILE A N 1
ATOM 1639 C CA . ILE A 1 213 ? 1.955 2.170 -12.196 1.00 89.94 213 ILE A CA 1
ATOM 1640 C C . ILE A 1 213 ? 2.915 2.590 -11.089 1.00 89.94 213 ILE A C 1
ATOM 1642 O O . ILE A 1 213 ? 2.487 2.794 -9.952 1.00 89.94 213 ILE A O 1
ATOM 1646 N N . VAL A 1 214 ? 4.194 2.713 -11.426 1.00 88.69 214 VAL A N 1
ATOM 1647 C CA . VAL A 1 214 ? 5.259 3.118 -10.509 1.00 88.69 214 VAL A CA 1
ATOM 1648 C C . VAL A 1 214 ? 5.746 4.512 -10.889 1.00 88.69 214 VAL A C 1
ATOM 1650 O O . VAL A 1 214 ? 5.989 4.818 -12.059 1.00 88.69 214 VAL A O 1
ATOM 1653 N N . VAL A 1 215 ? 5.853 5.363 -9.877 1.00 86.94 215 VAL A N 1
ATOM 1654 C CA . VAL A 1 215 ? 6.443 6.698 -9.963 1.00 86.94 215 VAL A CA 1
ATOM 1655 C C . VAL A 1 215 ? 7.729 6.638 -9.156 1.00 86.94 215 VAL A C 1
ATOM 1657 O O . VAL A 1 215 ? 7.666 6.188 -8.018 1.00 86.94 215 VAL A O 1
ATOM 1660 N N . ASP A 1 216 ? 8.840 7.074 -9.749 1.00 85.69 216 ASP A N 1
ATOM 1661 C CA . ASP A 1 216 ? 10.194 6.959 -9.190 1.00 85.69 216 ASP A CA 1
ATOM 1662 C C . ASP A 1 216 ? 10.649 5.497 -8.989 1.00 85.69 216 ASP A C 1
ATOM 1664 O O . ASP A 1 216 ? 10.296 4.791 -8.042 1.00 85.69 216 ASP A O 1
ATOM 1668 N N . GLN A 1 217 ? 11.475 5.024 -9.921 1.00 86.88 217 GLN A N 1
ATOM 1669 C CA . GLN A 1 217 ? 12.017 3.667 -9.902 1.00 86.88 217 GLN A CA 1
ATOM 1670 C C . GLN A 1 217 ? 13.082 3.455 -8.813 1.00 86.88 217 GLN A C 1
ATOM 1672 O O . GLN A 1 217 ? 13.305 2.312 -8.401 1.00 86.88 217 GLN A O 1
ATOM 1677 N N . HIS A 1 218 ? 13.754 4.512 -8.352 1.00 84.56 218 HIS A N 1
ATOM 1678 C CA . HIS A 1 218 ? 14.811 4.394 -7.355 1.00 84.56 218 HIS A CA 1
ATOM 1679 C C . HIS A 1 218 ? 14.223 4.162 -5.958 1.00 84.56 218 HIS A C 1
ATOM 1681 O O . HIS A 1 218 ? 14.689 3.276 -5.235 1.00 84.56 218 HIS A O 1
ATOM 1687 N N . GLU A 1 219 ? 13.171 4.900 -5.591 1.00 84.56 219 GLU A N 1
ATOM 1688 C CA . GLU A 1 219 ? 12.472 4.692 -4.315 1.00 84.56 219 GLU A CA 1
ATOM 1689 C C . GLU A 1 219 ? 11.690 3.367 -4.289 1.00 84.56 219 GLU A C 1
ATOM 1691 O O . GLU A 1 219 ? 11.725 2.636 -3.295 1.00 84.56 219 GLU A O 1
ATOM 1696 N N . GLU A 1 220 ? 11.047 2.999 -5.401 1.00 88.00 220 GLU A N 1
ATOM 1697 C CA . GLU A 1 220 ? 10.123 1.859 -5.475 1.00 88.00 220 GLU A CA 1
ATOM 1698 C C . GLU A 1 220 ? 10.717 0.612 -6.167 1.00 88.00 220 GLU A C 1
ATOM 1700 O O . GLU A 1 220 ? 10.004 -0.241 -6.707 1.00 88.00 220 GLU A O 1
ATOM 1705 N N . TYR A 1 221 ? 12.041 0.434 -6.097 1.00 88.88 221 TYR A N 1
ATOM 1706 C CA . TYR A 1 221 ? 12.740 -0.711 -6.703 1.00 88.88 221 TYR A CA 1
ATOM 1707 C C . TYR A 1 221 ? 12.217 -2.078 -6.218 1.00 88.88 221 TYR A C 1
ATOM 1709 O O . TYR A 1 221 ? 12.111 -3.040 -6.984 1.00 88.88 221 TYR A O 1
ATOM 1717 N N . THR A 1 222 ? 11.863 -2.179 -4.931 1.00 89.31 222 THR A N 1
ATOM 1718 C CA . THR A 1 222 ? 11.325 -3.424 -4.350 1.00 89.31 222 THR A CA 1
ATOM 1719 C C . THR A 1 222 ? 9.981 -3.789 -4.979 1.00 89.31 222 THR A C 1
ATOM 1721 O O . THR A 1 222 ? 9.743 -4.957 -5.286 1.00 89.31 222 THR A O 1
ATOM 1724 N N . THR A 1 223 ? 9.137 -2.788 -5.230 1.00 89.50 223 THR A N 1
ATOM 1725 C CA . THR A 1 223 ? 7.820 -2.931 -5.858 1.00 89.50 223 THR A CA 1
ATOM 1726 C C . THR A 1 223 ? 7.953 -3.460 -7.279 1.00 89.50 223 THR A C 1
ATOM 1728 O O . THR A 1 223 ? 7.303 -4.447 -7.629 1.00 89.50 223 THR A O 1
ATOM 1731 N N . LEU A 1 224 ? 8.860 -2.882 -8.073 1.00 91.00 224 LEU A N 1
ATOM 1732 C CA . LEU A 1 224 ? 9.153 -3.357 -9.429 1.00 91.00 224 LEU A CA 1
ATOM 1733 C C . LEU A 1 224 ? 9.631 -4.811 -9.425 1.00 91.00 224 LEU A C 1
ATOM 1735 O O . LEU A 1 224 ? 9.120 -5.638 -10.178 1.00 91.00 224 LEU A O 1
ATOM 1739 N N . ARG A 1 225 ? 10.547 -5.165 -8.518 1.00 91.75 225 ARG A N 1
ATOM 1740 C CA . ARG A 1 225 ? 11.051 -6.539 -8.402 1.00 91.75 225 ARG A CA 1
ATOM 1741 C C . ARG A 1 225 ? 9.953 -7.545 -8.050 1.00 91.75 225 ARG A C 1
ATOM 1743 O O . ARG A 1 225 ? 9.949 -8.662 -8.573 1.00 91.75 225 ARG A O 1
ATOM 1750 N N . GLU A 1 226 ? 9.028 -7.174 -7.168 1.00 92.12 226 GLU A N 1
ATOM 1751 C CA . GLU A 1 226 ? 7.866 -8.007 -6.849 1.00 92.12 226 GLU A CA 1
ATOM 1752 C C . GLU A 1 226 ? 6.942 -8.174 -8.057 1.00 92.12 226 GLU A C 1
ATOM 1754 O O . GLU A 1 226 ? 6.529 -9.299 -8.340 1.00 92.12 226 GLU A O 1
ATOM 1759 N N . CYS A 1 227 ? 6.679 -7.100 -8.807 1.00 91.69 227 CYS A N 1
ATOM 1760 C CA . CYS A 1 227 ? 5.859 -7.153 -10.019 1.00 91.69 227 CYS A CA 1
ATOM 1761 C C . CYS A 1 227 ? 6.472 -8.075 -11.081 1.00 91.69 227 CYS A C 1
ATOM 1763 O O . CYS A 1 227 ? 5.775 -8.946 -11.601 1.00 91.69 227 CYS A O 1
ATOM 1765 N N . ILE A 1 228 ? 7.787 -7.972 -11.316 1.00 91.50 228 ILE A N 1
ATOM 1766 C CA . ILE A 1 228 ? 8.531 -8.860 -12.225 1.00 91.50 228 ILE A CA 1
ATOM 1767 C C . ILE A 1 228 ? 8.413 -10.322 -11.778 1.00 91.50 228 ILE A C 1
ATOM 1769 O O . ILE A 1 228 ? 8.218 -11.213 -12.601 1.00 91.50 228 ILE A O 1
ATOM 1773 N N . THR A 1 229 ? 8.490 -10.583 -10.470 1.00 90.69 229 THR A N 1
ATOM 1774 C CA . THR A 1 229 ? 8.392 -11.947 -9.922 1.00 90.69 229 THR A CA 1
ATOM 1775 C C . THR A 1 229 ? 7.008 -12.567 -10.157 1.00 90.69 229 THR A C 1
ATOM 1777 O O . THR A 1 229 ? 6.918 -13.772 -10.386 1.00 90.69 229 THR A O 1
ATOM 1780 N N . PHE A 1 230 ? 5.936 -11.768 -10.129 1.00 87.94 230 PHE A N 1
ATOM 1781 C CA . PHE A 1 230 ? 4.581 -12.235 -10.463 1.00 87.94 230 PHE A CA 1
ATOM 1782 C C . PHE A 1 230 ? 4.249 -12.214 -11.951 1.00 87.94 230 PHE A C 1
ATOM 1784 O O . PHE A 1 230 ? 3.256 -12.823 -12.344 1.00 87.94 230 PHE A O 1
ATOM 1791 N N . GLY A 1 231 ? 5.032 -11.506 -12.764 1.00 89.88 231 GLY A N 1
ATOM 1792 C CA . GLY A 1 231 ? 4.685 -11.231 -14.155 1.00 89.88 231 GLY A CA 1
ATOM 1793 C C . GLY A 1 231 ? 3.516 -10.253 -14.298 1.00 89.88 231 GLY A C 1
ATOM 1794 O O . GLY A 1 231 ? 2.738 -10.374 -15.242 1.00 89.88 231 GLY A O 1
ATOM 1795 N N . ILE A 1 232 ? 3.360 -9.313 -13.358 1.00 91.94 232 ILE A N 1
ATOM 1796 C CA . ILE A 1 232 ? 2.368 -8.236 -13.476 1.00 91.94 232 ILE A CA 1
ATOM 1797 C C . ILE A 1 232 ? 2.970 -7.134 -14.356 1.00 91.94 232 ILE A C 1
ATOM 1799 O O . ILE A 1 232 ? 4.063 -6.665 -14.032 1.00 91.94 232 ILE A O 1
ATOM 1803 N N . PRO A 1 233 ? 2.285 -6.698 -15.429 1.00 91.75 233 PRO A N 1
ATOM 1804 C CA . PRO A 1 233 ? 2.788 -5.646 -16.299 1.00 91.75 233 PRO A CA 1
ATOM 1805 C C . PRO A 1 233 ? 2.906 -4.310 -15.559 1.00 91.75 233 P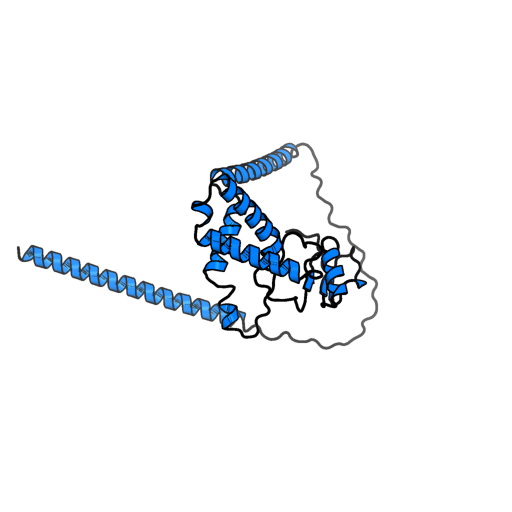RO A C 1
ATOM 1807 O O . PRO A 1 233 ? 1.994 -3.871 -14.846 1.00 91.75 233 PRO A O 1
ATOM 1810 N N . THR A 1 234 ? 4.037 -3.644 -15.769 1.00 92.06 234 THR A N 1
ATOM 1811 C CA . THR A 1 234 ? 4.413 -2.407 -15.082 1.00 92.06 234 THR A CA 1
ATOM 1812 C C . THR A 1 234 ? 4.517 -1.224 -16.038 1.00 92.06 234 THR A C 1
ATOM 1814 O O . THR A 1 234 ? 5.114 -1.301 -17.113 1.00 92.06 234 THR A O 1
ATOM 1817 N N . ILE A 1 235 ? 3.945 -0.094 -15.626 1.00 91.44 235 ILE A N 1
ATOM 1818 C CA . ILE A 1 235 ? 4.129 1.207 -16.269 1.00 91.44 235 ILE A CA 1
ATOM 1819 C C . ILE A 1 235 ? 4.978 2.054 -15.329 1.00 91.44 235 ILE A C 1
ATOM 1821 O O . ILE A 1 235 ? 4.545 2.338 -14.216 1.00 91.44 235 ILE A O 1
ATOM 1825 N N . CYS A 1 236 ? 6.167 2.467 -15.759 1.00 91.25 236 CYS A N 1
ATOM 1826 C CA . CYS A 1 236 ? 7.071 3.254 -14.928 1.00 91.25 236 CYS A CA 1
ATOM 1827 C C . CYS A 1 236 ? 7.351 4.623 -15.544 1.00 91.25 236 CYS A C 1
ATOM 1829 O O . CYS A 1 236 ? 7.631 4.734 -16.744 1.00 91.25 236 CYS A O 1
ATOM 1831 N N . LEU A 1 237 ? 7.304 5.657 -14.703 1.00 90.00 237 LEU A N 1
ATOM 1832 C CA . LEU A 1 237 ? 7.926 6.942 -15.006 1.00 90.00 237 LEU A CA 1
ATOM 1833 C C . LEU A 1 237 ? 9.436 6.800 -14.792 1.00 90.00 237 LEU A C 1
ATOM 1835 O O . LEU A 1 237 ? 9.858 6.386 -13.715 1.00 90.00 237 LEU A O 1
ATOM 1839 N N . ILE A 1 238 ? 10.226 7.080 -15.827 1.00 88.88 238 ILE A N 1
ATOM 1840 C CA . ILE A 1 238 ? 11.677 6.857 -15.830 1.00 88.88 238 ILE A CA 1
ATOM 1841 C C . ILE A 1 238 ? 12.399 8.192 -15.979 1.00 88.88 238 ILE A C 1
ATOM 1843 O O . ILE A 1 238 ? 12.163 8.902 -16.961 1.00 88.88 238 ILE A O 1
ATOM 1847 N N . ASP A 1 239 ? 13.302 8.484 -15.042 1.00 88.25 239 ASP A N 1
ATOM 1848 C CA . ASP A 1 239 ? 14.255 9.591 -15.136 1.00 88.25 239 ASP A CA 1
ATOM 1849 C C . ASP A 1 239 ? 15.629 9.119 -15.662 1.00 88.25 239 ASP A C 1
ATOM 1851 O O . ASP A 1 239 ? 15.899 7.932 -15.853 1.00 88.25 239 ASP A O 1
ATOM 1855 N N . THR A 1 240 ? 16.521 10.065 -15.939 1.00 87.19 240 THR A N 1
ATOM 1856 C CA . THR A 1 240 ? 17.863 9.850 -16.496 1.00 87.19 240 THR A CA 1
ATOM 1857 C C . THR A 1 240 ? 18.776 8.934 -15.672 1.00 87.19 240 THR A C 1
ATOM 1859 O O . THR A 1 240 ? 19.741 8.393 -16.211 1.00 87.19 240 THR A O 1
ATOM 1862 N N . ASN A 1 241 ? 18.494 8.760 -14.382 1.00 87.81 241 ASN A N 1
ATOM 1863 C CA . ASN A 1 241 ? 19.259 7.947 -13.431 1.00 87.81 241 ASN A CA 1
ATOM 1864 C C . ASN A 1 241 ? 18.724 6.506 -13.270 1.00 87.81 241 ASN A C 1
ATOM 1866 O O . ASN A 1 241 ? 19.280 5.735 -12.485 1.00 87.81 241 ASN A O 1
ATOM 1870 N N . CYS A 1 242 ? 17.662 6.145 -13.988 1.00 86.56 242 CYS A N 1
ATOM 1871 C CA . CYS A 1 242 ? 16.942 4.888 -13.829 1.00 86.56 242 CYS A CA 1
ATOM 1872 C C . CYS A 1 242 ? 17.273 3.876 -14.942 1.00 86.56 242 CYS A C 1
ATOM 1874 O O . CYS A 1 242 ? 17.568 4.250 -16.077 1.00 86.56 242 CYS A O 1
ATOM 1876 N N . ASP A 1 243 ? 17.219 2.579 -14.622 1.00 87.12 243 ASP A N 1
ATOM 1877 C CA . ASP A 1 243 ? 17.489 1.505 -15.585 1.00 87.12 243 ASP A CA 1
ATOM 1878 C C . ASP A 1 243 ? 16.198 1.117 -16.336 1.00 87.12 243 ASP A C 1
ATOM 1880 O O . ASP A 1 243 ? 15.278 0.558 -15.727 1.00 87.12 243 ASP A O 1
ATOM 1884 N N . PRO A 1 244 ? 16.100 1.390 -17.651 1.00 84.69 244 PRO A N 1
ATOM 1885 C CA . PRO A 1 244 ? 14.883 1.147 -18.406 1.00 84.69 244 PRO A CA 1
ATOM 1886 C C . PRO A 1 244 ? 14.497 -0.333 -18.454 1.00 84.69 244 PRO A C 1
ATOM 1888 O O . PRO A 1 244 ? 13.318 -0.637 -18.609 1.00 84.69 244 PRO A O 1
ATOM 1891 N N . ASP A 1 245 ? 15.417 -1.281 -18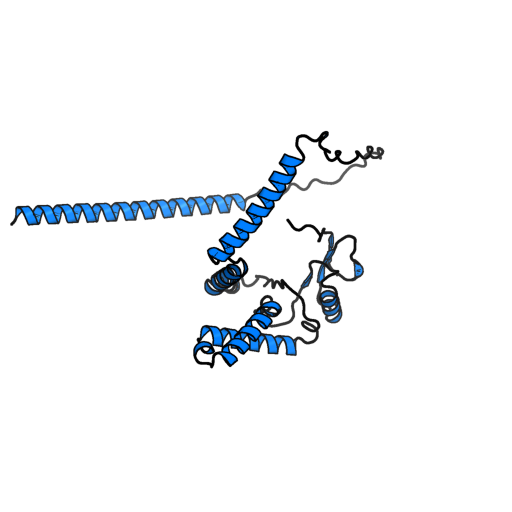.315 1.00 87.50 245 ASP A N 1
ATOM 1892 C CA . ASP A 1 245 ? 15.115 -2.691 -18.584 1.00 87.50 245 ASP A CA 1
ATOM 1893 C C . ASP A 1 245 ? 14.182 -3.335 -17.543 1.00 87.50 245 ASP A C 1
ATOM 1895 O O . ASP A 1 245 ? 13.583 -4.375 -17.811 1.00 87.50 245 ASP A O 1
ATOM 1899 N N . LEU A 1 246 ? 13.985 -2.686 -16.392 1.00 86.00 246 LEU A N 1
ATOM 1900 C CA . LEU A 1 246 ? 13.128 -3.171 -15.304 1.00 86.00 246 LEU A CA 1
ATOM 1901 C C . LEU A 1 246 ? 11.622 -2.938 -15.511 1.00 86.00 246 LEU A C 1
ATOM 1903 O O . LEU A 1 246 ? 10.835 -3.580 -14.820 1.00 86.00 246 LEU A O 1
ATOM 1907 N N . ALA A 1 247 ? 11.208 -2.039 -16.409 1.00 88.31 247 ALA A N 1
ATOM 1908 C CA . ALA A 1 247 ? 9.795 -1.708 -16.623 1.00 88.31 247 ALA A CA 1
ATOM 1909 C C . ALA A 1 247 ? 9.307 -2.125 -18.015 1.00 88.31 247 ALA A C 1
ATOM 1911 O O . ALA A 1 247 ? 10.007 -1.934 -19.011 1.00 88.31 247 ALA A O 1
ATOM 1912 N N . ASP A 1 248 ? 8.077 -2.634 -18.114 1.00 89.69 248 ASP A N 1
ATOM 1913 C CA . ASP A 1 248 ? 7.512 -3.068 -19.400 1.00 89.69 248 ASP A CA 1
ATOM 1914 C C . ASP A 1 248 ? 7.189 -1.868 -20.296 1.00 89.69 248 ASP A C 1
ATOM 1916 O O . ASP A 1 248 ? 7.626 -1.785 -21.450 1.00 89.69 248 ASP A O 1
ATOM 1920 N N . ILE A 1 249 ? 6.451 -0.905 -19.739 1.00 90.12 249 ILE A N 1
ATOM 1921 C CA . ILE A 1 249 ? 6.075 0.344 -20.398 1.00 90.12 249 ILE A CA 1
ATOM 1922 C C . ILE A 1 249 ? 6.798 1.490 -19.702 1.00 90.12 249 ILE A C 1
ATOM 1924 O O . ILE A 1 249 ? 6.650 1.718 -18.503 1.00 90.12 249 ILE A O 1
ATOM 1928 N N . ARG A 1 250 ? 7.569 2.235 -20.488 1.00 90.19 250 ARG A N 1
ATOM 1929 C CA . ARG A 1 250 ? 8.478 3.274 -20.009 1.00 90.19 250 ARG A CA 1
ATOM 1930 C C . ARG A 1 250 ? 7.981 4.622 -20.486 1.00 90.19 250 ARG A C 1
ATOM 1932 O O . ARG A 1 250 ? 7.834 4.829 -21.692 1.00 90.19 250 ARG A O 1
ATOM 1939 N N . ILE A 1 251 ? 7.742 5.535 -19.558 1.00 89.50 251 ILE A N 1
ATOM 1940 C CA . ILE A 1 251 ? 7.372 6.911 -19.871 1.00 89.50 251 ILE A CA 1
ATOM 1941 C C . ILE A 1 251 ? 8.505 7.800 -19.354 1.00 89.50 251 ILE A C 1
ATOM 1943 O O . ILE A 1 251 ? 8.662 7.915 -18.140 1.00 89.50 251 ILE A O 1
ATOM 1947 N N . PRO A 1 252 ? 9.320 8.406 -20.236 1.00 90.00 252 PRO A N 1
ATOM 1948 C CA . PRO A 1 252 ? 10.378 9.302 -19.792 1.00 90.00 252 PRO A CA 1
ATOM 1949 C C . PRO A 1 252 ? 9.756 10.542 -19.139 1.00 90.00 252 PRO A C 1
ATOM 1951 O O . PRO A 1 252 ? 8.968 11.249 -19.772 1.00 90.00 252 PRO A O 1
ATOM 1954 N N . ALA A 1 253 ? 10.087 10.794 -17.875 1.00 87.50 253 ALA A N 1
ATOM 1955 C CA . ALA A 1 253 ? 9.574 11.915 -17.098 1.00 87.50 253 ALA A CA 1
ATOM 1956 C C . ALA A 1 253 ? 10.585 12.322 -16.019 1.00 87.50 253 ALA A C 1
ATOM 1958 O O . ALA A 1 253 ? 11.257 11.473 -15.448 1.00 87.50 253 ALA A O 1
ATOM 1959 N N . ASN A 1 254 ? 10.665 13.621 -15.733 1.00 85.25 254 ASN A N 1
ATOM 1960 C CA . ASN A 1 254 ? 11.475 14.137 -14.632 1.00 85.25 254 ASN A CA 1
ATOM 1961 C C . ASN A 1 254 ? 10.730 13.920 -13.305 1.00 85.25 254 ASN A C 1
ATOM 1963 O O . ASN A 1 254 ? 9.632 14.456 -13.134 1.00 85.25 254 ASN A O 1
ATOM 1967 N N . ASP A 1 255 ? 11.320 13.162 -12.387 1.00 77.12 255 ASP A N 1
ATOM 1968 C CA . ASP A 1 255 ? 10.787 12.876 -11.048 1.00 77.12 255 ASP A CA 1
ATOM 1969 C C . ASP A 1 255 ? 11.177 13.942 -10.003 1.00 77.12 255 ASP A C 1
ATOM 1971 O O . ASP A 1 255 ? 10.462 14.150 -9.025 1.00 77.12 255 ASP A O 1
ATOM 1975 N N . GLY A 1 256 ? 12.246 14.706 -10.245 1.00 70.94 256 GLY A N 1
ATOM 1976 C CA . GLY A 1 256 ? 12.787 15.704 -9.316 1.00 70.94 256 GLY A CA 1
ATOM 1977 C C . GLY A 1 256 ? 12.043 17.046 -9.253 1.00 70.94 256 GLY A C 1
ATOM 1978 O O . GLY A 1 256 ? 12.507 17.974 -8.586 1.00 70.94 256 GLY A O 1
ATOM 1979 N N . ALA A 1 257 ? 10.917 17.205 -9.953 1.00 66.31 257 ALA A N 1
ATOM 1980 C CA . ALA A 1 257 ? 10.152 18.452 -9.971 1.00 66.31 257 ALA A CA 1
ATOM 1981 C C . ALA A 1 257 ? 8.995 18.423 -8.954 1.00 66.31 257 ALA A C 1
ATOM 1983 O O . ALA A 1 257 ? 7.884 18.006 -9.272 1.00 66.31 257 ALA A O 1
ATOM 1984 N N . ILE A 1 258 ? 9.240 18.921 -7.738 1.00 57.12 258 ILE A N 1
ATOM 1985 C CA . ILE A 1 258 ? 8.177 19.271 -6.781 1.00 57.12 258 ILE A CA 1
ATOM 1986 C C . ILE A 1 258 ? 7.796 20.737 -7.031 1.00 57.12 258 ILE A C 1
ATOM 1988 O O . ILE A 1 258 ? 8.649 21.618 -6.917 1.00 57.12 258 ILE A O 1
ATOM 1992 N N . ALA A 1 259 ? 6.538 20.983 -7.405 1.00 38.12 259 ALA A N 1
ATOM 1993 C CA . ALA A 1 259 ? 5.959 22.316 -7.602 1.00 38.12 259 ALA A CA 1
ATOM 1994 C C . ALA A 1 259 ? 5.083 22.730 -6.414 1.00 38.12 259 ALA A C 1
ATOM 1996 O O . ALA A 1 259 ? 4.388 21.844 -5.861 1.00 38.12 259 ALA A O 1
#

Radius of gyration: 30.55 Å; chains: 1; bounding box: 89×63×76 Å

Secondary structure (DSSP, 8-state):
-HHHHHHHHHHHHHHHHHHHHHHHHHHHHHHHHHHHHHHHHHHHH-PPPPP----------PPPPPPPPPPPP----STTSHHHHHHHHHHHHHHHHHHHHHHHHTT--HHHHHHHHHHHHHHTTTTTHHHHH-TT--------S-PPTTTTTTHHHHHHHHHHHHHHHHHHHTTHHHHS-HHHHHHHHHHHHHHHHHHSTTTT--S--S-EEES-TTTTHHHHHHHHHHT--EEEEE-TTS-GGG-SEEEE--S----

Sequence (259 aa):
MVVVVIVVVAVAVVVVVAVVVVVAVVAIVVVVVAAAVVVTVVAVFVSPPAVISQPHKNIAVNSPPPVQPPPAKFEPAGDRFAFFWEAIAKAQNVHASVDEYVANWLGLDQSRYQWALNDYYESKGMLLTTASSLEGLAVIMLIKKMWLGGMLTNWFTTETRLHKFRDLRMEQRAGRLVRLPKRDAAVVKRQLSHLQTYLGGIKYMTGLPDIVIVVDQHEEYTTLRECITFGIPTICLIDTNCDPDLADIRIPANDGAIA

Foldseek 3Di:
DVVVVVVVVVVVVVVVVVVVVVVVVVVVVVVVVVVVVVVVVVVVVPDPDDDDDDDDDDDDDDDDDDDDDDPDDDDDPDDPCPVVVVVVVVVVVVVVVVVVVVCVVVVVDVVVVVVVVVCVCVVVCVLPVVCVVDVDDDNDFDQDDAADQCVLVVVVVVVVLLVVLVVLVVCVVVVVLVVDDPVVSVVSVVSNVVCCNGCVRVSPDPHDDQEEEDEDCVRCVSVLVSCVVVVRAYAYADEPPDDPVSHPHYDDDDNPDDD